Protein AF-0000000072106496 (afdb_homodimer)

Organism: Capsicum annuum (NCBI:txid4072)

Solvent-accessible surface area (backbone atoms only — not comparable to full-atom values): 20754 Å² total; per-residue (Å²): 94,52,26,28,43,34,42,38,30,42,37,35,34,38,63,35,69,78,84,60,94,72,81,83,42,20,32,25,43,37,41,32,46,85,89,46,71,51,68,53,70,60,19,72,79,47,33,44,42,25,61,61,68,42,74,45,80,43,80,42,48,44,65,56,29,58,75,47,74,39,32,44,58,36,38,40,36,34,32,32,62,49,93,89,52,78,61,42,81,63,34,29,39,80,46,64,43,52,67,53,36,36,33,38,36,37,36,25,46,35,38,50,90,80,56,82,61,80,71,92,70,47,21,35,37,34,37,35,39,37,49,52,66,79,44,72,51,77,79,83,72,91,64,86,81,75,83,74,73,80,72,73,78,68,69,74,66,75,62,64,80,62,72,74,74,67,73,72,72,73,74,77,77,75,82,63,74,80,82,119,91,52,25,26,43,33,41,39,31,41,37,34,35,38,63,35,68,78,86,60,94,74,80,84,43,20,32,27,43,38,41,32,45,87,88,45,71,52,68,54,70,59,20,74,79,47,32,43,42,26,61,60,71,41,73,45,79,43,79,43,48,43,68,57,29,59,75,48,75,39,31,44,57,37,39,38,36,35,31,31,64,49,92,89,53,79,60,42,81,64,34,30,39,81,47,64,43,52,66,53,36,36,33,38,36,37,35,25,45,34,39,51,92,82,56,83,59,80,71,92,71,47,22,36,39,33,36,35,38,36,46,52,66,81,43,74,50,78,78,83,79,77,88,86,83,77,80,75,71,79,73,72,78,68,71,73,66,76,64,63,79,62,74,73,73,69,73,71,73,74,75,76,76,74,78,77,78,72,85,121

Structure (mmCIF, N/CA/C/O backbone):
data_AF-0000000072106496-model_v1
#
loop_
_entity.id
_entity.type
_entity.pdbx_description
1 polymer 'C2 domain-containing protein'
#
loop_
_atom_site.group_PDB
_atom_site.id
_atom_site.type_symbol
_atom_site.label_atom_id
_atom_site.label_alt_id
_atom_site.label_comp_id
_atom_site.label_asym_id
_atom_site.label_entity_id
_atom_site.label_seq_id
_atom_site.pdbx_PDB_ins_code
_atom_site.Cartn_x
_atom_site.Cartn_y
_atom_site.Cartn_z
_atom_site.occupancy
_atom_site.B_iso_or_equiv
_atom_site.auth_seq_id
_atom_site.auth_comp_id
_atom_site.auth_asym_id
_atom_site.auth_atom_id
_atom_site.pdbx_PDB_model_num
ATOM 1 N N . MET A 1 1 ? -26.688 2.803 -6.762 1 85.69 1 MET A N 1
ATOM 2 C CA . MET A 1 1 ? -25.281 2.986 -7.094 1 85.69 1 MET A CA 1
ATOM 3 C C . MET A 1 1 ? -24.406 2.078 -6.242 1 85.69 1 MET A C 1
ATOM 5 O O . MET A 1 1 ? -24.703 1.823 -5.074 1 85.69 1 MET A O 1
ATOM 9 N N . GLU A 1 2 ? -23.422 1.426 -6.812 1 93.19 2 GLU A N 1
ATOM 10 C CA . GLU A 1 2 ? -22.516 0.532 -6.102 1 93.19 2 GLU A CA 1
ATOM 11 C C . GLU A 1 2 ? -21.375 1.309 -5.438 1 93.19 2 GLU A C 1
ATOM 13 O O . GLU A 1 2 ? -20.906 2.303 -5.984 1 93.19 2 GLU A O 1
ATOM 18 N N . ALA A 1 3 ? -21.141 0.896 -4.156 1 94.44 3 ALA A N 1
ATOM 19 C CA . ALA A 1 3 ? -20.078 1.577 -3.428 1 94.44 3 ALA A CA 1
ATOM 20 C C . ALA A 1 3 ? -19.312 0.6 -2.547 1 94.44 3 ALA A C 1
ATOM 22 O O . ALA A 1 3 ? -19.672 -0.571 -2.434 1 94.44 3 ALA A O 1
ATOM 23 N N . ARG A 1 4 ? -18.156 1.038 -2.109 1 94.81 4 ARG A N 1
ATOM 24 C CA . ARG A 1 4 ? -17.359 0.306 -1.123 1 94.81 4 ARG A CA 1
ATOM 25 C C . ARG A 1 4 ? -17.016 1.196 0.063 1 94.81 4 ARG A C 1
ATOM 27 O O . ARG A 1 4 ? -16.891 2.414 -0.083 1 94.81 4 ARG A O 1
ATOM 34 N N . CYS A 1 5 ? -16.859 0.57 1.16 1 96.38 5 CYS A N 1
ATOM 35 C CA . CYS A 1 5 ? -16.469 1.299 2.359 1 96.38 5 CYS A CA 1
ATOM 36 C C . CYS A 1 5 ? -14.953 1.214 2.576 1 96.38 5 CYS A C 1
ATOM 38 O O . CYS A 1 5 ? -14.375 0.13 2.51 1 96.38 5 CYS A O 1
ATOM 40 N N . LEU A 1 6 ? -14.398 2.338 2.77 1 97.25 6 LEU A N 1
ATOM 41 C CA . LEU A 1 6 ? -12.977 2.406 3.086 1 97.25 6 LEU A CA 1
ATOM 42 C C . LEU A 1 6 ? -12.758 2.854 4.527 1 97.25 6 LEU A C 1
ATOM 44 O O . LEU A 1 6 ? -13.148 3.963 4.902 1 97.25 6 LEU A O 1
ATOM 48 N N . ASP A 1 7 ? -12.203 1.978 5.336 1 97.88 7 ASP A N 1
ATOM 49 C CA . ASP A 1 7 ? -11.742 2.35 6.672 1 97.88 7 ASP A CA 1
ATOM 50 C C . ASP A 1 7 ? -10.266 2.748 6.648 1 97.88 7 ASP A C 1
ATOM 52 O O . ASP A 1 7 ? -9.398 1.923 6.355 1 97.88 7 ASP A O 1
ATOM 56 N N . PHE A 1 8 ? -10.039 3.955 6.965 1 98.06 8 PHE A N 1
ATOM 57 C CA . PHE A 1 8 ? -8.703 4.52 6.891 1 98.06 8 PHE A CA 1
ATOM 58 C C . PHE A 1 8 ? -8.219 4.949 8.273 1 98.06 8 PHE A C 1
ATOM 60 O O . PHE A 1 8 ? -8.828 5.812 8.906 1 98.06 8 PHE A O 1
ATOM 67 N N . THR A 1 9 ? -7.109 4.367 8.742 1 98.06 9 THR A N 1
ATOM 68 C CA . THR A 1 9 ? -6.602 4.656 10.078 1 98.06 9 THR A CA 1
ATOM 69 C C . THR A 1 9 ? -5.27 5.398 10 1 98.06 9 THR A C 1
ATOM 71 O O . THR A 1 9 ? -4.34 4.949 9.328 1 98.06 9 THR A O 1
ATOM 74 N N . VAL A 1 10 ? -5.227 6.492 10.648 1 98.12 10 VAL A N 1
ATOM 75 C CA . VAL A 1 10 ? -3.982 7.23 10.812 1 98.12 10 VAL A CA 1
ATOM 76 C C . VAL A 1 10 ? -3.424 6.992 12.219 1 98.12 10 VAL A C 1
ATOM 78 O O . VAL A 1 10 ? -4.098 7.27 13.211 1 98.12 10 VAL A O 1
ATOM 81 N N . TYR A 1 11 ? -2.211 6.555 12.242 1 97.5 11 TYR A N 1
ATOM 82 C CA . TYR A 1 11 ? -1.655 6.148 13.523 1 97.5 11 TYR A CA 1
ATOM 83 C C . TYR A 1 11 ? -0.835 7.273 14.148 1 97.5 11 TYR A C 1
ATOM 85 O O . TYR A 1 11 ? -1.165 7.77 15.227 1 97.5 11 TYR A O 1
ATOM 93 N N . SER A 1 12 ? 0.239 7.578 13.477 1 97.62 12 SER A N 1
ATOM 94 C CA . SER A 1 12 ? 1.196 8.516 14.055 1 97.62 12 SER A CA 1
ATOM 95 C C . SER A 1 12 ? 2.145 9.062 12.984 1 97.62 12 SER A C 1
ATOM 97 O O . SER A 1 12 ? 2.193 8.547 11.867 1 97.62 12 SER A O 1
ATOM 99 N N . ALA A 1 13 ? 2.754 10.07 13.352 1 96.81 13 ALA A N 1
ATOM 100 C CA . ALA A 1 13 ? 3.875 10.617 12.594 1 96.81 13 ALA A CA 1
ATOM 101 C C . ALA A 1 13 ? 5.121 10.734 13.461 1 96.81 13 ALA A C 1
ATOM 103 O O . ALA A 1 13 ? 5.031 10.766 14.688 1 96.81 13 ALA A O 1
ATOM 104 N N . SER A 1 14 ? 6.227 10.703 12.789 1 95.62 14 SER A N 1
ATOM 105 C CA . SER A 1 14 ? 7.488 10.766 13.523 1 95.62 14 SER A CA 1
ATOM 106 C C . SER A 1 14 ? 8.461 11.742 12.867 1 95.62 14 SER A C 1
ATOM 108 O O . SER A 1 14 ? 8.539 11.82 11.641 1 95.62 14 SER A O 1
ATOM 110 N N . ASN A 1 15 ? 9.211 12.453 13.75 1 94.5 15 ASN A N 1
ATOM 111 C CA . ASN A 1 15 ? 10.297 13.336 13.336 1 94.5 15 ASN A CA 1
ATOM 112 C C . ASN A 1 15 ? 9.805 14.406 12.367 1 94.5 15 ASN A C 1
ATOM 114 O O . ASN A 1 15 ? 10.43 14.648 11.328 1 94.5 15 ASN A O 1
ATOM 118 N N . LEU A 1 16 ? 8.688 14.945 12.727 1 93.38 16 LEU A N 1
ATOM 119 C CA . LEU A 1 16 ? 8.172 16.031 11.891 1 93.38 16 LEU A CA 1
ATOM 120 C C . LEU A 1 16 ? 9 17.297 12.078 1 93.38 16 LEU A C 1
ATOM 122 O O . LEU A 1 16 ? 9.617 17.484 13.133 1 93.38 16 LEU A O 1
ATOM 126 N N . VAL A 1 17 ? 9.008 18.094 11.078 1 89.19 17 VAL A N 1
ATOM 127 C CA . VAL A 1 17 ? 9.695 19.375 11.172 1 89.19 17 VAL A CA 1
ATOM 128 C C . VAL A 1 17 ? 8.93 20.297 12.125 1 89.19 17 VAL A C 1
ATOM 130 O O . VAL A 1 17 ? 7.695 20.344 12.094 1 89.19 17 VAL A O 1
ATOM 133 N N . ASP A 1 18 ? 9.711 20.891 12.969 1 89.31 18 ASP A N 1
ATOM 134 C CA . ASP A 1 18 ? 9.102 21.875 13.875 1 89.31 18 ASP A CA 1
ATOM 135 C C . ASP A 1 18 ? 8.844 23.188 13.156 1 89.31 18 ASP A C 1
ATOM 137 O O . ASP A 1 18 ? 9.773 23.938 12.852 1 89.31 18 ASP A O 1
ATOM 141 N N . VAL A 1 19 ? 7.613 23.469 12.984 1 85.44 19 VAL A N 1
ATOM 142 C CA . VAL A 1 19 ? 7.262 24.656 12.203 1 85.44 19 VAL A CA 1
ATOM 143 C C . VAL A 1 19 ? 6.941 25.812 13.148 1 85.44 19 VAL A C 1
ATOM 145 O O . VAL A 1 19 ? 6.688 26.938 12.695 1 85.44 19 VAL A O 1
ATOM 148 N N . ARG A 1 20 ? 7.02 25.469 14.422 1 82.06 20 ARG A N 1
ATOM 149 C CA . ARG A 1 20 ? 6.73 26.531 15.383 1 82.06 20 ARG A CA 1
ATOM 150 C C . ARG A 1 20 ? 8.016 27.188 15.875 1 82.06 20 ARG A C 1
ATOM 152 O O . ARG A 1 20 ? 9.023 26.5 16.094 1 82.06 20 ARG A O 1
ATOM 159 N N . LYS A 1 21 ? 8.109 28.453 15.969 1 75.56 21 LYS A N 1
ATOM 160 C CA . LYS A 1 21 ? 9.227 29.188 16.547 1 75.56 21 LYS A CA 1
ATOM 161 C C . LYS A 1 21 ? 9.18 29.141 18.078 1 75.56 21 LYS A C 1
ATOM 163 O O . LYS A 1 21 ? 10.219 29 18.734 1 75.56 21 LYS A O 1
ATOM 168 N N . TYR A 1 22 ? 7.898 29.125 18.625 1 79.81 22 TYR A N 1
ATOM 169 C CA . TYR A 1 22 ? 7.723 29.141 20.078 1 79.81 22 TYR A CA 1
ATOM 170 C C . TYR A 1 22 ? 6.566 28.25 20.484 1 79.81 22 TYR A C 1
ATOM 172 O O . TYR A 1 22 ? 5.543 28.172 19.797 1 79.81 22 TYR A O 1
ATOM 180 N N . GLY A 1 23 ? 6.762 27.453 21.5 1 80.5 23 GLY A N 1
ATOM 181 C CA . GLY A 1 23 ? 5.688 26.656 22.078 1 80.5 23 GLY A CA 1
ATOM 182 C C . GLY A 1 23 ? 5.66 25.234 21.547 1 80.5 23 GLY A C 1
ATOM 183 O O . GLY A 1 23 ? 6.492 24.859 20.719 1 80.5 23 GLY A O 1
ATOM 184 N N . GLU A 1 24 ? 4.617 24.469 22.094 1 86.88 24 GLU A N 1
ATOM 185 C CA . GLU A 1 24 ? 4.473 23.062 21.719 1 86.88 24 GLU A CA 1
ATOM 186 C C . GLU A 1 24 ? 3.666 22.906 20.422 1 86.88 24 GLU A C 1
ATOM 188 O O . GLU A 1 24 ? 2.697 23.641 20.203 1 86.88 24 GLU A O 1
ATOM 193 N N . MET A 1 25 ? 4.105 22.031 19.594 1 90.69 25 MET A N 1
ATOM 194 C CA . MET A 1 25 ? 3.363 21.75 18.375 1 90.69 25 MET A CA 1
ATOM 195 C C . MET A 1 25 ? 2.119 20.922 18.656 1 90.69 25 MET A C 1
ATOM 197 O O . MET A 1 25 ? 2.199 19.891 19.344 1 90.69 25 MET A O 1
ATOM 201 N N . LYS A 1 26 ? 1.01 21.359 18.234 1 93.88 26 LYS A N 1
ATOM 202 C CA . LYS A 1 26 ? -0.246 20.609 18.266 1 93.88 26 LYS A CA 1
ATOM 203 C C . LYS 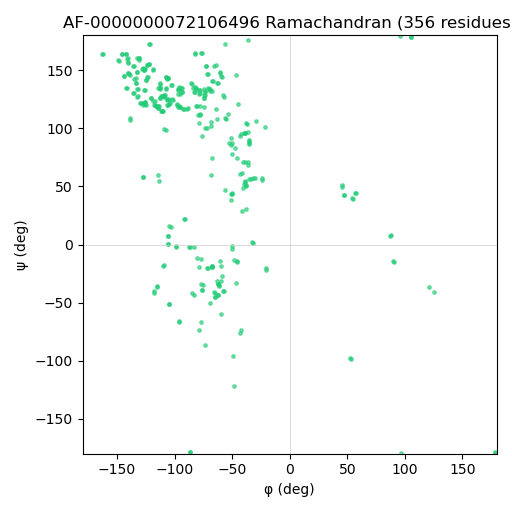A 1 26 ? -0.662 20.188 16.859 1 93.88 26 LYS A C 1
ATOM 205 O O . LYS A 1 26 ? -1.28 20.953 16.125 1 93.88 26 LYS A O 1
ATOM 210 N N . VAL A 1 27 ? -0.359 19 16.625 1 96.31 27 VAL A N 1
ATOM 211 C CA . VAL A 1 27 ? -0.461 18.578 15.234 1 96.31 27 VAL A CA 1
ATOM 212 C C . VAL A 1 27 ? -1.729 17.75 15.039 1 96.31 27 VAL A C 1
ATOM 214 O O . VAL A 1 27 ? -2.057 16.891 15.867 1 96.31 27 VAL A O 1
ATOM 217 N N . TYR A 1 28 ? -2.445 17.984 13.945 1 97.5 28 TYR A N 1
ATOM 218 C CA . TYR A 1 28 ? -3.543 17.125 13.523 1 97.5 28 TYR A CA 1
ATOM 219 C C . TYR A 1 28 ? -3.408 16.766 12.055 1 97.5 28 TYR A C 1
ATOM 221 O O . TYR A 1 28 ? -2.664 17.406 11.312 1 97.5 28 TYR A O 1
ATOM 229 N N . ALA A 1 29 ? -4.086 15.703 11.695 1 97.94 29 ALA A N 1
ATOM 230 C CA . ALA A 1 29 ? -4.051 15.211 10.32 1 97.94 29 ALA A CA 1
ATOM 231 C C . ALA A 1 29 ? -5.41 15.367 9.648 1 97.94 29 ALA A C 1
ATOM 233 O O . ALA A 1 29 ? -6.449 15.086 10.25 1 97.94 29 ALA A O 1
ATOM 234 N N . LYS A 1 30 ? -5.383 15.867 8.461 1 98.19 30 LYS A N 1
ATOM 235 C CA . LYS A 1 30 ? -6.551 15.945 7.598 1 98.19 30 LYS A CA 1
ATOM 236 C C . LYS A 1 30 ? -6.477 14.906 6.477 1 98.19 30 LYS A C 1
ATOM 238 O O . LYS A 1 30 ? -5.551 14.938 5.664 1 98.19 30 LYS A O 1
ATOM 243 N N . VAL A 1 31 ? -7.473 14.023 6.465 1 98.31 31 VAL A N 1
ATOM 244 C CA . VAL A 1 31 ? -7.504 12.969 5.453 1 98.31 31 VAL A CA 1
ATOM 245 C C . VAL A 1 31 ? -8.586 13.273 4.422 1 98.31 31 VAL A C 1
ATOM 247 O O . VAL A 1 31 ? -9.75 13.5 4.777 1 98.31 31 VAL A O 1
ATOM 250 N N . SER A 1 32 ? -8.195 13.328 3.188 1 98.12 32 SER A N 1
ATOM 251 C CA . SER A 1 32 ? -9.125 13.578 2.088 1 98.12 32 SER A CA 1
ATOM 252 C C . SER A 1 32 ? -9.188 12.398 1.13 1 98.12 32 SER A C 1
ATOM 254 O O . SER A 1 32 ? -8.156 11.953 0.617 1 98.12 32 SER A O 1
ATOM 256 N N . VAL A 1 33 ? -10.414 11.859 0.932 1 96.62 33 VAL A N 1
ATOM 257 C CA . VAL A 1 33 ? -10.641 10.758 -0.003 1 96.62 33 VAL A CA 1
ATOM 258 C C . VAL A 1 33 ? -11.734 11.148 -0.995 1 96.62 33 VAL A C 1
ATOM 260 O O . VAL A 1 33 ? -12.867 11.445 -0.598 1 96.62 33 VAL A O 1
ATOM 263 N N . GLU A 1 34 ? -11.438 11.109 -2.186 1 91.44 34 GLU A N 1
ATOM 264 C CA . GLU A 1 34 ? -12.406 11.406 -3.242 1 91.44 34 GLU A CA 1
ATOM 265 C C . GLU A 1 34 ? -13.18 12.688 -2.938 1 91.44 34 GLU A C 1
ATOM 267 O O . GLU A 1 34 ? -14.414 12.703 -3.016 1 91.44 34 GLU A O 1
ATOM 272 N N . GLY A 1 35 ? -12.484 13.711 -2.461 1 90.19 35 GLY A N 1
ATOM 273 C CA . GLY A 1 35 ? -13.078 15.023 -2.258 1 90.19 35 GLY A CA 1
ATOM 274 C C . GLY A 1 35 ? -13.688 15.195 -0.879 1 90.19 35 GLY A C 1
ATOM 275 O O . GLY A 1 35 ? -14.117 16.297 -0.52 1 90.19 35 GLY A O 1
ATOM 276 N N . LYS A 1 36 ? -13.875 14.141 -0.157 1 94.88 36 LYS A N 1
ATOM 277 C CA . LYS A 1 36 ? -14.367 14.219 1.214 1 94.88 36 LYS A CA 1
ATOM 278 C C . LYS A 1 36 ? -13.219 14.234 2.215 1 94.88 36 LYS A C 1
ATOM 280 O O . LYS A 1 36 ? -12.273 13.453 2.096 1 94.88 36 LYS A O 1
ATOM 285 N N . SER A 1 37 ? -13.32 15.125 3.158 1 97.56 37 SER A N 1
ATOM 286 C CA . SER A 1 37 ? -12.219 15.25 4.105 1 97.56 37 SER A CA 1
ATOM 287 C C . SER A 1 37 ? -12.695 15.055 5.539 1 97.56 37 SER A C 1
ATOM 289 O O . SER A 1 37 ? -13.828 15.406 5.875 1 97.56 37 SER A O 1
ATOM 291 N N . GLN A 1 38 ? -11.891 14.445 6.371 1 97.94 38 GLN A N 1
ATOM 292 C CA . GLN A 1 38 ? -12.062 14.289 7.812 1 97.94 38 GLN A CA 1
ATOM 293 C C . GLN A 1 38 ? -10.758 14.562 8.555 1 97.94 38 GLN A C 1
ATOM 295 O O . GLN A 1 38 ? -9.672 14.344 8.016 1 97.94 38 GLN A O 1
ATOM 300 N N . CYS A 1 39 ? -10.859 14.977 9.805 1 97.62 39 CYS A N 1
ATOM 301 C CA . CYS A 1 39 ? -9.672 15.383 10.539 1 97.62 39 CYS A CA 1
ATOM 302 C C . CYS A 1 39 ? -9.57 14.633 11.867 1 97.62 39 CYS A C 1
ATOM 304 O O . CYS A 1 39 ? -10.594 14.289 12.461 1 97.62 39 CYS A O 1
ATOM 306 N N . THR A 1 40 ? -8.328 14.453 12.273 1 96.44 40 THR A N 1
ATOM 307 C CA . THR A 1 40 ? -8.086 13.961 13.625 1 96.44 40 THR A CA 1
ATOM 308 C C . THR A 1 40 ? -8.156 15.102 14.641 1 96.44 40 THR A C 1
ATOM 310 O O . THR A 1 40 ? -8.109 16.266 14.266 1 96.44 40 THR A O 1
ATOM 313 N N . GLU A 1 41 ? -8.273 14.625 15.906 1 94.25 41 GLU A N 1
ATOM 314 C CA . GLU A 1 41 ? -8 15.609 16.953 1 94.25 41 GLU A CA 1
ATOM 315 C C . GLU A 1 41 ? -6.516 15.945 17.016 1 94.25 41 GLU A C 1
ATOM 317 O O . GLU A 1 41 ? -5.668 15.109 16.703 1 94.25 41 GLU A O 1
ATOM 322 N N . ALA A 1 42 ? -6.27 17.125 17.344 1 92.5 42 ALA A N 1
ATOM 323 C CA . ALA A 1 42 ? -4.871 17.531 17.438 1 92.5 42 ALA A CA 1
ATOM 324 C C . ALA A 1 42 ? -4.176 16.859 18.609 1 92.5 42 ALA A C 1
ATOM 326 O O . ALA A 1 42 ? -4.754 16.719 19.703 1 92.5 42 ALA A O 1
ATOM 327 N N . ASP A 1 43 ? -2.971 16.312 18.297 1 85.38 43 ASP A N 1
ATOM 328 C CA . ASP A 1 43 ? -2.137 15.805 19.391 1 85.38 43 ASP A CA 1
ATOM 329 C C . ASP A 1 43 ? -1.376 16.938 20.078 1 85.38 43 ASP A C 1
ATOM 331 O O . ASP A 1 43 ? -0.492 17.547 19.469 1 85.38 43 ASP A O 1
ATOM 335 N N . VAL A 1 44 ? -1.627 17.109 21.328 1 81.75 44 VAL A N 1
ATOM 336 C CA . VAL A 1 44 ? -1.089 18.281 22.031 1 81.75 44 VAL A CA 1
ATOM 337 C C . VAL A 1 44 ? 0.06 17.844 22.938 1 81.75 44 VAL A C 1
ATOM 339 O O . VAL A 1 44 ? 0.608 18.656 23.688 1 81.75 44 VAL A O 1
ATOM 342 N N . LYS A 1 45 ? 0.469 16.625 22.859 1 83.38 45 LYS A N 1
ATOM 343 C CA . LYS A 1 45 ? 1.431 16.125 23.844 1 83.38 45 LYS A CA 1
ATOM 344 C C . LYS A 1 45 ? 2.76 15.773 23.172 1 83.38 45 LYS A C 1
ATOM 346 O O . LYS A 1 45 ? 3.824 15.977 23.766 1 83.38 45 LYS A O 1
ATOM 351 N N . LYS A 1 46 ? 2.758 15.266 21.969 1 84.06 46 LYS A N 1
ATOM 352 C CA . LYS A 1 46 ? 3.947 14.602 21.438 1 84.06 46 LYS A CA 1
ATOM 353 C C . LYS A 1 46 ? 4.66 15.469 20.406 1 84.06 46 LYS A C 1
ATOM 355 O O . LYS A 1 46 ? 5.648 15.047 19.812 1 84.06 46 LYS A O 1
ATOM 360 N N . GLU A 1 47 ? 4.152 16.703 20.109 1 89.19 47 GLU A N 1
ATOM 361 C CA . GLU A 1 47 ? 4.777 17.734 19.281 1 89.19 47 GLU A CA 1
ATOM 362 C C . GLU A 1 47 ? 5.191 17.188 17.922 1 89.19 47 GLU A C 1
ATOM 364 O O . GLU A 1 47 ? 4.34 16.891 17.078 1 89.19 47 GLU A O 1
ATOM 369 N N . THR A 1 48 ? 6.52 16.812 17.781 1 90.94 48 THR A N 1
ATOM 370 C CA . THR A 1 48 ? 7.027 16.406 16.484 1 90.94 48 THR A CA 1
ATOM 371 C C . THR A 1 48 ? 6.805 14.906 16.266 1 90.94 48 THR A C 1
ATOM 373 O O . THR A 1 48 ? 7.125 14.375 15.195 1 90.94 48 THR A O 1
ATOM 376 N N . ASN A 1 49 ? 6.297 14.203 17.156 1 95.62 49 ASN A N 1
ATOM 377 C CA . ASN A 1 49 ? 5.961 12.789 17.047 1 95.62 49 ASN A CA 1
ATOM 378 C C . ASN A 1 49 ? 4.516 12.523 17.453 1 95.62 49 ASN A C 1
ATOM 380 O O . ASN A 1 49 ? 4.25 11.68 18.312 1 95.62 49 ASN A O 1
ATOM 384 N N . PRO A 1 50 ? 3.617 13.125 16.828 1 96.38 50 PRO A N 1
ATOM 385 C CA . PRO A 1 50 ? 2.209 12.984 17.203 1 96.38 50 PRO A CA 1
ATOM 386 C C . PRO A 1 50 ? 1.685 11.562 17.016 1 96.38 50 PRO A C 1
ATOM 388 O O . PRO A 1 50 ? 2.201 10.82 16.172 1 96.38 50 PRO A O 1
ATOM 391 N N . GLU A 1 51 ? 0.662 11.219 17.781 1 96.81 51 GLU A N 1
ATOM 392 C CA . GLU A 1 51 ? -0.08 9.961 17.688 1 96.81 51 GLU A CA 1
ATOM 393 C C . GLU A 1 51 ? -1.586 10.211 17.703 1 96.81 51 GLU A C 1
ATOM 395 O O . GLU A 1 51 ? -2.102 10.883 18.609 1 96.81 51 GLU A O 1
ATOM 400 N N . TRP A 1 52 ? -2.314 9.734 16.797 1 97.31 52 TRP A N 1
ATOM 401 C CA . TRP A 1 52 ? -3.75 9.984 16.703 1 97.31 52 TRP A CA 1
ATOM 402 C C . TRP A 1 52 ? -4.539 8.68 16.828 1 97.31 52 TRP A C 1
ATOM 404 O O . TRP A 1 52 ? -5.605 8.656 17.453 1 97.31 52 TRP A O 1
ATOM 414 N N . ASN A 1 53 ? -4.074 7.594 16.219 1 96.62 53 ASN A N 1
ATOM 415 C CA . ASN A 1 53 ? -4.77 6.312 16.219 1 96.62 53 ASN A CA 1
ATOM 416 C C . ASN A 1 53 ? -6.254 6.477 15.922 1 96.62 53 ASN A C 1
ATOM 418 O O . ASN A 1 53 ? -7.102 5.961 16.656 1 96.62 53 ASN A O 1
ATOM 422 N N . THR A 1 54 ? -6.551 7.16 14.938 1 97.38 54 THR A N 1
ATOM 423 C CA . THR A 1 54 ? -7.922 7.48 14.555 1 97.38 54 THR A CA 1
ATOM 424 C C . THR A 1 54 ? -8.289 6.805 13.234 1 97.38 54 THR A C 1
ATOM 426 O O . THR A 1 54 ? -7.492 6.793 12.297 1 97.38 54 THR A O 1
ATOM 429 N N . THR A 1 55 ? -9.469 6.227 13.195 1 97.81 55 THR A N 1
ATOM 430 C CA . THR A 1 55 ? -9.977 5.574 11.992 1 97.81 55 THR A CA 1
ATOM 431 C C . THR A 1 55 ? -11.117 6.379 11.383 1 97.81 55 THR A C 1
ATOM 433 O O . THR A 1 55 ? -12.039 6.797 12.086 1 97.81 55 THR A O 1
ATOM 436 N N . PHE A 1 56 ? -11 6.68 10.117 1 98.19 56 PHE A N 1
ATOM 437 C CA . PHE A 1 56 ? -12.047 7.355 9.359 1 98.19 56 PHE A CA 1
ATOM 438 C C . PHE A 1 56 ? -12.719 6.387 8.391 1 98.19 56 PHE A C 1
ATOM 440 O O . PHE A 1 56 ? -12.062 5.523 7.805 1 98.19 56 PHE A O 1
ATOM 447 N N . ARG A 1 57 ? -13.984 6.578 8.227 1 97.12 57 ARG A N 1
ATOM 448 C CA . ARG A 1 57 ? -14.742 5.773 7.273 1 97.12 57 ARG A CA 1
ATOM 449 C C . ARG A 1 57 ? -15.188 6.609 6.082 1 97.12 57 ARG A C 1
ATOM 451 O O . ARG A 1 57 ? -15.781 7.68 6.25 1 97.12 57 ARG A O 1
ATOM 458 N N . PHE A 1 58 ? -14.898 6.141 4.945 1 97.44 58 PHE A N 1
ATOM 459 C CA . PHE A 1 58 ? -15.305 6.801 3.709 1 97.44 58 PHE A CA 1
ATOM 460 C C . PHE A 1 58 ? -16.094 5.844 2.816 1 97.44 58 PHE A C 1
ATOM 462 O O . PHE A 1 58 ? -15.758 4.66 2.729 1 97.44 58 PHE A O 1
ATOM 469 N N . ILE A 1 59 ? -17.094 6.352 2.184 1 95.69 59 ILE A N 1
ATOM 470 C CA . ILE A 1 59 ? -17.812 5.602 1.164 1 95.69 59 ILE A CA 1
ATOM 471 C C . ILE A 1 59 ? -17.297 5.988 -0.222 1 95.69 59 ILE A C 1
ATOM 473 O O . ILE A 1 59 ? -17.375 7.152 -0.615 1 95.69 59 ILE A O 1
ATOM 477 N N . VAL A 1 60 ? -16.828 5 -0.866 1 96 60 VAL A N 1
ATOM 478 C CA . VAL A 1 60 ? -16.234 5.258 -2.176 1 96 60 VAL A CA 1
ATOM 479 C C . VAL A 1 60 ? -17.109 4.645 -3.266 1 96 60 VAL A C 1
ATOM 481 O O . VAL A 1 60 ? -17.234 3.418 -3.354 1 96 60 VAL A O 1
ATOM 484 N N . PRO A 1 61 ? -17.688 5.457 -4.094 1 94.81 61 PRO A N 1
ATOM 485 C CA . PRO A 1 61 ? -18.469 4.914 -5.203 1 94.81 61 PRO A CA 1
ATOM 486 C C . PRO A 1 61 ? -17.641 4.086 -6.176 1 94.81 61 PRO A C 1
ATOM 488 O O . PRO A 1 61 ? -16.531 4.484 -6.527 1 94.81 61 PRO A O 1
ATOM 491 N N . GLU A 1 62 ? -18.203 2.979 -6.621 1 93.38 62 GLU A N 1
ATOM 492 C CA . GLU A 1 62 ? -17.484 2.082 -7.527 1 93.38 62 GLU A CA 1
ATOM 493 C C . GLU A 1 62 ? -17.156 2.779 -8.844 1 93.38 62 GLU A C 1
ATOM 495 O O . GLU A 1 62 ? -16.109 2.514 -9.438 1 93.38 62 GLU A O 1
ATOM 500 N N . GLU A 1 63 ? -18.031 3.633 -9.234 1 93.88 63 GLU A N 1
ATOM 501 C CA . GLU A 1 63 ? -17.812 4.375 -10.477 1 93.88 63 GLU A CA 1
ATOM 502 C C . GLU A 1 63 ? -16.5 5.156 -10.422 1 93.88 63 GLU A C 1
ATOM 504 O O . GLU A 1 63 ? -15.797 5.262 -11.43 1 93.88 63 GLU A O 1
ATOM 509 N N . ASN A 1 64 ? -16.203 5.742 -9.289 1 94 64 ASN A N 1
ATOM 510 C CA . ASN A 1 64 ? -14.953 6.484 -9.125 1 94 64 ASN A CA 1
ATOM 511 C C . ASN A 1 64 ? -13.742 5.566 -9.211 1 94 64 ASN A C 1
ATOM 513 O O . ASN A 1 64 ? -12.719 5.938 -9.797 1 94 64 ASN A O 1
ATOM 517 N N . ILE A 1 65 ? -13.82 4.402 -8.617 1 92.69 65 ILE A N 1
ATOM 518 C CA . ILE A 1 65 ? -12.734 3.428 -8.641 1 92.69 65 ILE A CA 1
ATOM 519 C C . ILE A 1 65 ? -12.453 2.994 -10.078 1 92.69 65 ILE A C 1
ATOM 521 O O . ILE A 1 65 ? -11.297 2.918 -10.5 1 92.69 65 ILE A O 1
ATOM 525 N N . ILE A 1 66 ? -13.539 2.752 -10.797 1 91.62 66 ILE A N 1
ATOM 526 C CA . ILE A 1 66 ? -13.406 2.311 -12.188 1 91.62 66 ILE A CA 1
ATOM 527 C C . ILE A 1 66 ? -12.766 3.418 -13.023 1 91.62 66 ILE A C 1
ATOM 529 O O . ILE A 1 66 ? -11.852 3.16 -13.805 1 91.62 66 ILE A O 1
ATOM 533 N N . ARG A 1 67 ? -13.211 4.617 -12.852 1 93.44 67 ARG A N 1
ATOM 534 C CA . ARG A 1 67 ? -12.688 5.758 -13.594 1 93.44 67 ARG A CA 1
ATOM 535 C C . ARG A 1 67 ? -11.203 5.961 -13.297 1 93.44 67 ARG A C 1
ATOM 537 O O . ARG A 1 67 ? -10.445 6.355 -14.188 1 93.44 67 ARG A O 1
ATOM 544 N N . ALA A 1 68 ? -10.844 5.691 -12.094 1 92.12 68 ALA A N 1
ATOM 545 C CA . ALA A 1 68 ? -9.461 5.898 -11.68 1 92.12 68 ALA A CA 1
ATOM 546 C C . ALA A 1 68 ? -8.633 4.629 -11.875 1 92.12 68 ALA A C 1
ATOM 548 O O . ALA A 1 68 ? -7.613 4.438 -11.203 1 92.12 68 ALA A O 1
ATOM 549 N N . GLU A 1 69 ? -9.062 3.73 -12.727 1 90.19 69 GLU A N 1
ATOM 550 C CA . GLU A 1 69 ? -8.352 2.51 -13.086 1 90.19 69 GLU A CA 1
ATOM 551 C C . GLU A 1 69 ? -7.996 1.692 -11.852 1 90.19 69 GLU A C 1
ATOM 553 O O . GLU A 1 69 ? -6.867 1.207 -11.727 1 90.19 69 GLU A O 1
ATOM 558 N N . GLY A 1 70 ? -8.914 1.635 -10.898 1 91.19 70 GLY A N 1
ATOM 559 C CA . GLY A 1 70 ? -8.766 0.778 -9.727 1 91.19 70 GLY A CA 1
ATOM 560 C C . GLY A 1 70 ? -8.008 1.439 -8.594 1 91.19 70 GLY A C 1
ATOM 561 O O . GLY A 1 70 ? -7.633 0.779 -7.621 1 91.19 70 GLY A O 1
ATOM 562 N N . LYS A 1 71 ? -7.75 2.711 -8.781 1 92.62 71 LYS A N 1
ATOM 563 C CA . LYS A 1 71 ? -6.984 3.42 -7.762 1 92.62 71 LYS A CA 1
ATOM 564 C C . LYS A 1 71 ? -7.887 4.344 -6.945 1 92.62 71 LYS A C 1
ATOM 566 O O . LYS A 1 71 ? -8.891 4.844 -7.449 1 92.62 71 LYS A O 1
ATOM 571 N N . ILE A 1 72 ? -7.602 4.43 -5.711 1 94.94 72 ILE A N 1
ATOM 572 C CA . ILE A 1 72 ? -8.273 5.375 -4.828 1 94.94 72 ILE A CA 1
ATOM 573 C C . ILE A 1 72 ? -7.273 6.418 -4.328 1 94.94 72 ILE A C 1
ATOM 575 O O . ILE A 1 72 ? -6.305 6.078 -3.643 1 94.94 72 ILE A O 1
ATOM 579 N N . SER A 1 73 ? -7.539 7.629 -4.688 1 94.69 73 SER A N 1
ATOM 580 C CA . SER A 1 73 ? -6.633 8.703 -4.305 1 94.69 73 SER A CA 1
ATOM 581 C C . SER A 1 73 ? -6.914 9.188 -2.885 1 94.69 73 SER A C 1
ATOM 583 O O . SER A 1 73 ? -8.062 9.477 -2.537 1 94.69 73 SER A O 1
ATOM 585 N N . ILE A 1 74 ? -5.859 9.281 -2.133 1 96.31 74 ILE A N 1
ATOM 586 C CA . ILE A 1 74 ? -5.953 9.734 -0.75 1 96.31 74 ILE A CA 1
ATOM 587 C C . ILE A 1 74 ? -4.895 10.797 -0.481 1 96.31 74 ILE A C 1
ATOM 589 O O . ILE A 1 74 ? -3.74 10.648 -0.882 1 96.31 74 ILE A O 1
ATOM 593 N N . LYS A 1 75 ? -5.316 11.805 0.123 1 96.69 75 LYS A N 1
ATOM 594 C CA . LYS A 1 75 ? -4.395 12.859 0.545 1 96.69 75 LYS A CA 1
ATOM 595 C C . LYS A 1 75 ? -4.438 13.055 2.059 1 96.69 75 LYS A C 1
ATOM 597 O O . LYS A 1 75 ? -5.516 13.195 2.643 1 96.69 75 LYS A O 1
ATOM 602 N N . ILE A 1 76 ? -3.293 12.992 2.684 1 97.5 76 ILE A N 1
ATOM 603 C CA . ILE A 1 76 ? -3.168 13.258 4.113 1 97.5 76 ILE A CA 1
ATOM 604 C C . ILE A 1 76 ? -2.338 14.523 4.328 1 97.5 76 ILE A C 1
ATOM 606 O O . ILE A 1 76 ? -1.187 14.602 3.893 1 97.5 76 ILE A O 1
ATOM 610 N N . GLU A 1 77 ? -2.918 15.477 4.922 1 97 77 GLU A N 1
ATOM 611 C CA . GLU A 1 77 ? -2.23 16.734 5.223 1 97 77 GLU A CA 1
ATOM 612 C C . GLU A 1 77 ? -2.043 16.906 6.723 1 97 77 GLU A C 1
ATOM 614 O O . GLU A 1 77 ? -2.943 16.609 7.508 1 97 77 GLU A O 1
ATOM 619 N N . LEU A 1 78 ? -0.914 17.359 7.086 1 96.75 78 LEU A N 1
ATOM 620 C CA . LEU A 1 78 ? -0.599 17.641 8.484 1 96.75 78 LEU A CA 1
ATOM 621 C C . LEU A 1 78 ? -0.554 19.141 8.758 1 96.75 78 LEU A C 1
ATOM 623 O O . LEU A 1 78 ? 0.053 19.891 7.992 1 96.75 78 LEU A O 1
ATOM 627 N N . PHE A 1 79 ? -1.222 19.469 9.883 1 95.56 79 PHE A N 1
ATOM 628 C CA . PHE A 1 79 ? -1.278 20.875 10.281 1 95.56 79 PHE A CA 1
ATOM 629 C C . PHE A 1 79 ? -0.952 21.031 11.758 1 95.56 79 PHE A C 1
ATOM 631 O O . PHE A 1 79 ? -1.242 20.141 12.562 1 95.56 79 PHE A O 1
ATOM 638 N N . CYS A 1 80 ? -0.365 22.141 12.031 1 94.81 80 CYS A N 1
ATOM 639 C CA . CYS A 1 80 ? -0.216 22.562 13.422 1 94.81 80 CYS A CA 1
ATOM 640 C C . CYS A 1 80 ? -1.326 23.516 13.82 1 94.81 80 CYS A C 1
ATOM 642 O O . CYS A 1 80 ? -1.445 24.609 13.25 1 94.81 80 CYS A O 1
ATOM 644 N N . LYS A 1 81 ? -2.045 23.078 14.773 1 93.19 81 LYS A N 1
ATOM 645 C CA . LYS A 1 81 ? -3.156 23.906 15.242 1 93.19 81 LYS A CA 1
ATOM 646 C C . LYS A 1 81 ? -2.654 25.094 16.062 1 93.19 81 LYS A C 1
ATOM 648 O O . LYS A 1 81 ? -1.845 24.922 16.969 1 93.19 81 LYS A O 1
ATOM 653 N N . ARG A 1 82 ? -3.164 26.219 15.633 1 88.31 82 ARG A N 1
ATOM 654 C CA . ARG A 1 82 ? -2.818 27.438 16.359 1 88.31 82 ARG A CA 1
ATOM 655 C C . ARG A 1 82 ? -4.062 28.094 16.953 1 88.31 82 ARG A C 1
ATOM 657 O O . ARG A 1 82 ? -5.168 27.938 16.438 1 88.31 82 ARG A O 1
ATOM 664 N N . SER A 1 83 ? -3.893 28.75 18 1 83.69 83 SER A N 1
ATOM 665 C CA . SER A 1 83 ? -5.016 29.344 18.719 1 83.69 83 SER A CA 1
ATOM 666 C C . SER A 1 83 ? -5.395 30.703 18.141 1 83.69 83 SER A C 1
ATOM 668 O O . SER A 1 83 ? -6.578 31.016 17.984 1 83.69 83 SER A O 1
ATOM 670 N N . LEU A 1 84 ? -4.508 31.594 17.766 1 85.31 84 LEU A N 1
ATOM 671 C CA . LEU A 1 84 ? -4.809 32.969 17.406 1 85.31 84 LEU A CA 1
ATOM 672 C C . LEU A 1 84 ? -4.605 33.188 15.914 1 85.31 84 LEU A C 1
ATOM 674 O O . LEU A 1 84 ? -5.047 34.219 15.375 1 85.31 84 LEU A O 1
ATOM 678 N N . SER A 1 85 ? -3.902 32.344 15.289 1 84.19 85 SER A N 1
ATOM 679 C CA . SER A 1 85 ? -3.629 32.469 13.867 1 84.19 85 SER A CA 1
ATOM 680 C C . SER A 1 85 ? -4.121 31.266 13.086 1 84.19 85 SER A C 1
ATOM 682 O O . SER A 1 85 ? -4.672 30.328 13.664 1 84.19 85 SER A O 1
ATOM 684 N N . ASN A 1 86 ? -4.035 31.406 11.773 1 90.69 86 ASN A N 1
ATOM 685 C CA . ASN A 1 86 ? -4.359 30.25 10.93 1 90.69 86 ASN A CA 1
ATOM 686 C C . ASN A 1 86 ? -3.434 29.078 11.211 1 90.69 86 ASN A C 1
ATOM 688 O O . ASN A 1 86 ? -2.256 29.266 11.523 1 90.69 86 ASN A O 1
ATOM 692 N N . ASP A 1 87 ? -3.898 27.859 11.078 1 92.69 87 ASP A N 1
ATOM 693 C CA . ASP A 1 87 ? -3.092 26.656 11.258 1 92.69 87 ASP A CA 1
ATOM 694 C C . ASP A 1 87 ? -1.916 26.641 10.281 1 92.69 87 ASP A C 1
ATOM 696 O O . ASP A 1 87 ? -2.014 27.156 9.172 1 92.69 87 ASP A O 1
ATOM 700 N N . LYS A 1 88 ? -0.847 26.125 10.742 1 91.88 88 LYS A N 1
ATOM 701 C CA . LYS A 1 88 ? 0.349 26.078 9.906 1 91.88 88 LYS A CA 1
ATOM 702 C C . LYS A 1 88 ? 0.492 24.719 9.227 1 91.88 88 LYS A C 1
ATOM 704 O O . LYS A 1 88 ? 0.391 23.672 9.867 1 91.88 88 LYS A O 1
ATOM 709 N N . TYR A 1 89 ? 0.764 24.844 7.977 1 93.56 89 TYR A N 1
ATOM 710 C CA . 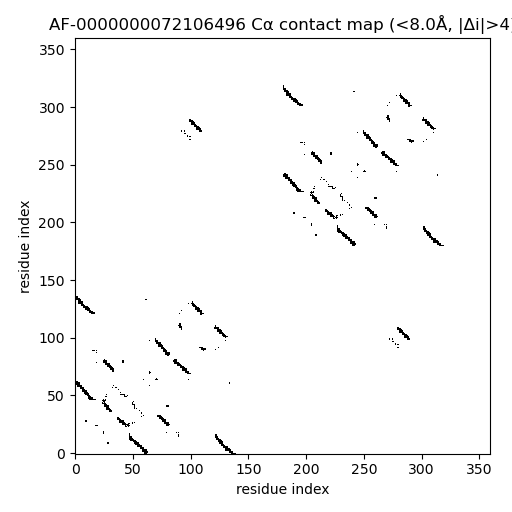TYR A 1 89 ? 0.992 23.656 7.176 1 93.56 89 TYR A CA 1
ATOM 711 C C . TYR A 1 89 ? 2.346 23.031 7.496 1 93.56 89 TYR A C 1
ATOM 713 O O . TYR A 1 89 ? 3.357 23.734 7.562 1 93.56 89 TYR A O 1
ATOM 721 N N . ILE A 1 90 ? 2.348 21.703 7.73 1 92.62 90 ILE A N 1
ATOM 722 C CA . ILE A 1 90 ? 3.588 21.016 8.047 1 92.62 90 ILE A CA 1
ATOM 723 C C . ILE A 1 90 ? 4.059 20.219 6.832 1 92.62 90 ILE A C 1
ATOM 725 O O . ILE A 1 90 ? 5.215 20.312 6.422 1 92.62 90 ILE A O 1
ATOM 729 N N . GLY A 1 91 ? 3.154 19.438 6.32 1 94.31 91 GLY A N 1
ATOM 730 C CA . GLY A 1 91 ? 3.461 18.562 5.199 1 94.31 91 GLY A CA 1
ATOM 731 C C . GLY A 1 91 ? 2.285 17.703 4.777 1 94.31 91 GLY A C 1
ATOM 732 O O . GLY A 1 91 ? 1.172 17.875 5.273 1 94.31 91 GLY A O 1
ATOM 733 N N . GLU A 1 92 ? 2.643 16.891 3.721 1 94.94 92 GLU A N 1
ATOM 734 C CA . GLU A 1 92 ? 1.562 16.062 3.209 1 94.94 92 GLU A CA 1
ATOM 735 C C . GLU A 1 92 ? 2.096 14.727 2.672 1 94.94 92 GLU A C 1
ATOM 737 O O . GLU A 1 92 ? 3.299 14.586 2.449 1 94.94 92 GLU A O 1
ATOM 742 N N . VAL A 1 93 ? 1.224 13.797 2.625 1 94.69 93 VAL A N 1
ATOM 743 C CA . VAL A 1 93 ? 1.443 12.523 1.955 1 94.69 93 VAL A CA 1
ATOM 744 C C . VAL A 1 93 ? 0.333 12.273 0.936 1 94.69 93 VAL A C 1
ATOM 746 O O . VAL A 1 93 ? -0.852 12.312 1.277 1 94.69 93 VAL A O 1
ATOM 749 N N . ASN A 1 94 ? 0.71 12.133 -0.303 1 92.38 94 ASN A N 1
ATOM 750 C CA . ASN A 1 94 ? -0.21 11.781 -1.379 1 92.38 94 ASN A CA 1
ATOM 751 C C . ASN A 1 94 ? -0.058 10.32 -1.79 1 92.38 94 ASN A C 1
ATOM 753 O O . ASN A 1 94 ? 1.026 9.898 -2.191 1 92.38 94 ASN A O 1
ATOM 757 N N . LEU A 1 95 ? -1.156 9.648 -1.665 1 90.19 95 LEU A N 1
ATOM 758 C CA . LEU A 1 95 ? -1.084 8.211 -1.889 1 90.19 95 LEU A CA 1
ATOM 759 C C . LEU A 1 95 ? -2.178 7.75 -2.846 1 90.19 95 LEU A C 1
ATOM 761 O O . LEU A 1 95 ? -3.203 8.422 -2.99 1 90.19 95 LEU A O 1
ATOM 765 N N . SER A 1 96 ? -1.921 6.645 -3.406 1 91.69 96 SER A N 1
ATOM 766 C CA . SER A 1 96 ? -2.916 5.953 -4.219 1 91.69 96 SER A CA 1
ATOM 767 C C . SER A 1 96 ? -3.1 4.512 -3.762 1 91.69 96 SER A C 1
ATOM 769 O O . SER A 1 96 ? -2.143 3.734 -3.738 1 91.69 96 SER A O 1
ATOM 771 N N . LEU A 1 97 ? -4.258 4.203 -3.381 1 93.19 97 LEU A N 1
ATOM 772 C CA . LEU A 1 97 ? -4.562 2.85 -2.938 1 93.19 97 LEU A CA 1
ATOM 773 C C . LEU A 1 97 ? -5.102 2.006 -4.09 1 93.19 97 LEU A C 1
ATOM 775 O O . LEU A 1 97 ? -5.941 2.471 -4.863 1 93.19 97 LEU A O 1
ATOM 779 N N . ASP A 1 98 ? -4.547 0.819 -4.25 1 92.75 98 ASP A N 1
ATOM 780 C CA . ASP A 1 98 ? -5.082 -0.128 -5.223 1 92.75 98 ASP A CA 1
ATOM 781 C C . ASP A 1 98 ? -6.332 -0.82 -4.68 1 92.75 98 ASP A C 1
ATOM 783 O O . ASP A 1 98 ? -6.312 -1.373 -3.58 1 92.75 98 ASP A O 1
ATOM 787 N N . SER A 1 99 ? -7.34 -0.827 -5.438 1 92.38 99 SER A N 1
ATOM 788 C CA . SER A 1 99 ? -8.609 -1.402 -5 1 92.38 99 SER A CA 1
ATOM 789 C C . SER A 1 99 ? -8.5 -2.914 -4.832 1 92.38 99 SER A C 1
ATOM 791 O O . SER A 1 99 ? -9.359 -3.537 -4.199 1 92.38 99 SER A O 1
ATOM 793 N N . GLN A 1 100 ? -7.488 -3.502 -5.438 1 90.81 100 GLN A N 1
ATOM 794 C CA . GLN A 1 100 ? -7.285 -4.938 -5.289 1 90.81 100 GLN A CA 1
ATOM 795 C C . GLN A 1 100 ? -6.797 -5.281 -3.883 1 90.81 100 GLN A C 1
ATOM 797 O O . GLN A 1 100 ? -6.863 -6.438 -3.461 1 90.81 100 GLN A O 1
ATOM 802 N N . CYS A 1 101 ? -6.254 -4.301 -3.213 1 93.69 101 CYS A N 1
ATOM 803 C CA . CYS A 1 101 ? -5.727 -4.551 -1.876 1 93.69 101 CYS A CA 1
ATOM 804 C C . CYS A 1 101 ? -6.809 -4.371 -0.819 1 93.69 101 CYS A C 1
ATOM 806 O O . CYS A 1 101 ? -7.289 -3.256 -0.601 1 93.69 101 CYS A O 1
ATOM 808 N N . ALA A 1 102 ? -7.074 -5.418 -0.174 1 93.62 102 ALA A N 1
ATOM 809 C CA . ALA A 1 102 ? -8.102 -5.387 0.866 1 93.62 102 ALA A CA 1
ATOM 810 C C . ALA A 1 102 ? -7.574 -4.719 2.133 1 93.62 102 ALA A C 1
ATOM 812 O O . ALA A 1 102 ? 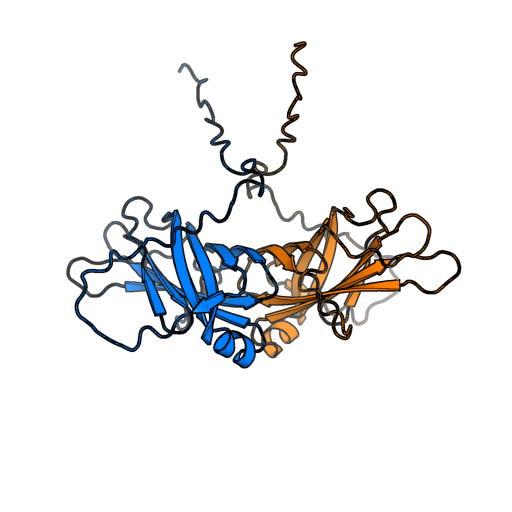-8.312 -3.998 2.814 1 93.62 102 ALA A O 1
ATOM 813 N N . LYS A 1 103 ? -6.379 -4.98 2.461 1 95.88 103 LYS A N 1
ATOM 814 C CA . LYS A 1 103 ? -5.734 -4.414 3.643 1 95.88 103 LYS A CA 1
ATOM 815 C C . LYS A 1 103 ? -4.34 -3.889 3.309 1 95.88 103 LYS A C 1
ATOM 817 O O . LYS A 1 103 ? -3.586 -4.531 2.576 1 95.88 103 LYS A O 1
ATOM 822 N N . SER A 1 104 ? -4.059 -2.768 3.867 1 96.25 104 SER A N 1
ATOM 823 C CA . SER A 1 104 ? -2.74 -2.176 3.666 1 96.25 104 SER A CA 1
ATOM 824 C C . SER A 1 104 ? -2.254 -1.469 4.93 1 96.25 104 SER A C 1
ATOM 826 O O . SER A 1 104 ? -3.055 -0.911 5.68 1 96.25 104 SER A O 1
ATOM 828 N N . CYS A 1 105 ? -1.032 -1.499 5.184 1 96.5 105 CYS A N 1
ATOM 829 C CA . CYS A 1 105 ? -0.326 -0.763 6.227 1 96.5 105 CYS A CA 1
ATOM 830 C C . CYS A 1 105 ? 0.967 -0.161 5.688 1 96.5 105 CYS A C 1
ATOM 832 O O . CYS A 1 105 ? 1.773 -0.86 5.07 1 96.5 105 CYS A O 1
ATOM 834 N N . ASN A 1 106 ? 1.096 1.105 5.977 1 96.69 106 ASN A N 1
ATOM 835 C CA . ASN A 1 106 ? 2.195 1.79 5.305 1 96.69 106 ASN A CA 1
ATOM 836 C C . ASN A 1 106 ? 2.893 2.775 6.238 1 96.69 106 ASN A C 1
ATOM 838 O O . ASN A 1 106 ? 2.275 3.305 7.164 1 96.69 106 ASN A O 1
ATOM 842 N N . THR A 1 107 ? 4.125 2.953 6.066 1 97.06 107 THR A N 1
ATOM 843 C CA . THR A 1 107 ? 4.922 4.066 6.57 1 97.06 107 THR A CA 1
ATOM 844 C C . THR A 1 107 ? 5.488 4.895 5.422 1 97.06 107 THR A C 1
ATOM 846 O O . THR A 1 107 ? 6.262 4.387 4.609 1 97.06 107 THR A O 1
ATOM 849 N N . CYS A 1 108 ? 5.102 6.133 5.402 1 96.06 108 CYS A N 1
ATOM 850 C CA . CYS A 1 108 ? 5.465 6.965 4.258 1 96.06 108 CYS A CA 1
ATOM 851 C C . CYS A 1 108 ? 6.25 8.188 4.703 1 96.06 108 CYS A C 1
ATOM 853 O O . CYS A 1 108 ? 6.102 8.648 5.84 1 96.06 108 CYS A O 1
ATOM 855 N N . LEU A 1 109 ? 7.012 8.672 3.764 1 93.25 109 LEU A N 1
ATOM 856 C CA . LEU A 1 109 ? 7.727 9.922 3.988 1 93.25 109 LEU A CA 1
ATOM 857 C C . LEU A 1 109 ? 6.812 11.117 3.75 1 93.25 109 LEU A C 1
ATOM 859 O O . LEU A 1 109 ? 6.059 11.148 2.771 1 93.25 109 LEU A O 1
ATOM 863 N N . VAL A 1 110 ? 6.914 11.992 4.676 1 95.12 110 VAL A N 1
ATOM 864 C CA . VAL A 1 110 ? 6.137 13.219 4.535 1 95.12 110 VAL A CA 1
ATOM 865 C C . VAL A 1 110 ? 6.828 14.164 3.549 1 95.12 110 VAL A C 1
ATOM 867 O O . VAL A 1 110 ? 8.047 14.32 3.582 1 95.12 110 VAL A O 1
ATOM 870 N N . ASP A 1 111 ? 5.938 14.688 2.613 1 90.31 111 ASP A N 1
ATOM 871 C CA . ASP A 1 111 ? 6.457 15.617 1.613 1 90.31 111 ASP A CA 1
ATOM 872 C C . ASP A 1 111 ? 6.02 17.047 1.915 1 90.31 111 ASP A C 1
ATOM 874 O O . ASP A 1 111 ? 4.918 17.266 2.42 1 90.31 111 ASP A O 1
ATOM 878 N N . ARG A 1 112 ? 6.797 18.016 1.707 1 84.38 112 ARG A N 1
ATOM 879 C CA . ARG A 1 112 ? 6.41 19.422 1.868 1 84.38 112 ARG A CA 1
ATOM 880 C C . ARG A 1 112 ? 6.406 20.141 0.527 1 84.38 112 ARG A C 1
ATOM 882 O O . ARG A 1 112 ? 7.285 20.969 0.258 1 84.38 112 ARG A O 1
ATOM 889 N N . ASN A 1 113 ? 5.633 19.562 -0.432 1 63.16 113 ASN A N 1
ATOM 890 C CA . ASN A 1 113 ? 5.422 20.156 -1.749 1 63.16 113 ASN A CA 1
ATOM 891 C C . ASN A 1 113 ? 5.684 21.656 -1.74 1 63.16 113 ASN A C 1
ATOM 893 O O . ASN A 1 113 ? 5.145 22.375 -0.903 1 63.16 113 ASN A O 1
ATOM 897 N N . GLY A 1 114 ? 6.816 22.297 -2.191 1 55.31 114 GLY A N 1
ATOM 898 C CA . GLY A 1 114 ? 7.133 23.703 -2.375 1 55.31 114 GLY A CA 1
ATOM 899 C C . GLY A 1 114 ? 8.391 24.125 -1.642 1 55.31 114 GLY A C 1
ATOM 900 O O . GLY A 1 114 ? 8.883 25.234 -1.847 1 55.31 114 GLY A O 1
ATOM 901 N N . THR A 1 115 ? 8.469 23.609 -0.515 1 49.12 115 THR A N 1
ATOM 902 C CA . THR A 1 115 ? 9.523 24.328 0.186 1 49.12 115 THR A CA 1
ATOM 903 C C . THR A 1 115 ? 10.898 23.922 -0.33 1 49.12 115 THR A C 1
ATOM 905 O O . THR A 1 115 ? 11.07 22.812 -0.837 1 49.12 115 THR A O 1
ATOM 908 N N . ASN A 1 116 ? 11.5 24.938 -0.836 1 45.88 116 ASN A N 1
ATOM 909 C CA . ASN A 1 116 ? 12.93 24.938 -1.103 1 45.88 116 ASN A CA 1
ATOM 910 C C . ASN A 1 116 ? 13.688 24.094 -0.091 1 45.88 116 ASN A C 1
ATOM 912 O O . ASN A 1 116 ? 14.898 24.25 0.082 1 45.88 116 ASN A O 1
ATOM 916 N N . TYR A 1 117 ? 12.984 23.531 0.751 1 47.81 117 TYR A N 1
ATOM 917 C CA . TYR A 1 117 ? 13.773 22.859 1.774 1 47.81 117 TYR A CA 1
ATOM 918 C C . TYR A 1 117 ? 14.453 21.625 1.208 1 47.81 117 TYR A C 1
ATOM 920 O O . TYR A 1 117 ? 13.852 20.859 0.447 1 47.81 117 TYR A O 1
ATOM 928 N N . LYS A 1 118 ? 15.594 21.953 0.986 1 46.16 118 LYS A N 1
ATOM 929 C CA . LYS A 1 118 ? 16.578 20.984 0.526 1 46.16 118 LYS A CA 1
ATOM 930 C C . LYS A 1 118 ? 16.516 19.703 1.35 1 46.16 118 LYS A C 1
ATOM 932 O O . LYS A 1 118 ? 17.328 18.797 1.167 1 46.16 118 LYS A O 1
ATOM 937 N N . SER A 1 119 ? 15.75 19.797 2.65 1 53.22 119 SER A N 1
ATOM 938 C CA . SER A 1 119 ? 15.961 18.625 3.486 1 53.22 119 SER A CA 1
ATOM 939 C C . SER A 1 119 ? 15.203 17.422 2.947 1 53.22 119 SER A C 1
ATOM 941 O O . SER A 1 119 ? 14.125 17.578 2.359 1 53.22 119 SER A O 1
ATOM 943 N N . SER A 1 120 ? 15.812 16.25 2.863 1 60.25 120 SER A N 1
ATOM 944 C CA . SER A 1 120 ? 15.43 14.977 2.268 1 60.25 120 SER A CA 1
ATOM 945 C C . SER A 1 120 ? 14.438 14.227 3.148 1 60.25 120 SER A C 1
ATOM 947 O O . SER A 1 120 ? 13.828 13.242 2.715 1 60.25 120 SER A O 1
ATOM 949 N N . ASN A 1 121 ? 14.258 14.719 4.461 1 73.38 121 ASN A N 1
ATOM 950 C CA . ASN A 1 121 ? 13.398 13.93 5.34 1 73.38 121 ASN A CA 1
ATOM 951 C C . ASN A 1 121 ? 12.492 14.82 6.188 1 73.38 121 ASN A C 1
ATOM 953 O O . ASN A 1 121 ? 12.977 15.578 7.027 1 73.38 121 ASN A O 1
ATOM 957 N N . PHE A 1 122 ? 11.25 14.953 6.043 1 87.69 122 PHE A N 1
ATOM 958 C CA . PHE A 1 122 ? 10.281 15.781 6.754 1 87.69 122 PHE A CA 1
ATOM 959 C C . PHE A 1 122 ? 9.445 14.938 7.707 1 87.69 122 PHE A C 1
ATOM 961 O O . PHE A 1 122 ? 8.398 15.375 8.18 1 87.69 122 PHE A O 1
ATOM 968 N N . GLY A 1 123 ? 9.961 13.789 7.938 1 94.31 123 GLY A N 1
ATOM 969 C CA . GLY A 1 123 ? 9.266 12.891 8.852 1 94.31 123 GLY A CA 1
ATOM 970 C C . GLY A 1 123 ? 8.555 11.75 8.148 1 94.31 123 GLY A C 1
ATOM 971 O O . GLY A 1 123 ? 8.688 11.586 6.934 1 94.31 123 GLY A O 1
ATOM 972 N N . THR A 1 124 ? 7.965 10.953 9 1 95.75 124 THR A N 1
ATOM 973 C CA . THR A 1 124 ? 7.25 9.797 8.469 1 95.75 124 THR A CA 1
ATOM 974 C C . THR A 1 124 ? 5.824 9.75 9.016 1 95.75 124 THR A C 1
ATOM 976 O O . THR A 1 124 ? 5.539 10.32 10.07 1 95.75 124 THR A O 1
ATOM 979 N N . LEU A 1 125 ? 5.012 9.203 8.25 1 97.31 125 LEU A N 1
ATOM 980 C CA . LEU A 1 125 ? 3.615 9.016 8.625 1 97.31 125 LEU A CA 1
ATOM 981 C C . LEU A 1 125 ? 3.205 7.555 8.5 1 97.31 125 LEU A C 1
ATOM 983 O O . LEU A 1 125 ? 3.51 6.906 7.492 1 97.31 125 LEU A O 1
ATOM 987 N N . ARG A 1 126 ? 2.547 7.039 9.523 1 97.88 126 ARG A N 1
ATOM 988 C CA . ARG A 1 126 ? 2.074 5.66 9.523 1 97.88 126 ARG A CA 1
ATOM 989 C C . ARG A 1 126 ? 0.555 5.602 9.414 1 97.88 126 ARG A C 1
ATOM 991 O O . ARG A 1 126 ? -0.156 6.258 10.172 1 97.88 126 ARG A O 1
ATOM 998 N N . TYR A 1 127 ? 0.106 4.812 8.453 1 97.94 127 TYR A N 1
ATOM 999 C CA . TYR A 1 127 ? -1.332 4.652 8.266 1 97.94 127 TYR A CA 1
ATOM 1000 C C . TYR A 1 127 ? -1.668 3.236 7.816 1 97.94 127 TYR A C 1
ATOM 1002 O O . TYR A 1 127 ? -0.782 2.479 7.414 1 97.94 127 TYR A O 1
ATOM 1010 N N . SER A 1 128 ? -2.957 2.908 7.945 1 97.81 128 SER A N 1
ATOM 1011 C CA . SER A 1 128 ? -3.477 1.654 7.41 1 97.81 128 SER A CA 1
ATOM 1012 C C . SER A 1 128 ? -4.855 1.85 6.785 1 97.81 128 SER A C 1
ATOM 1014 O O . SER A 1 128 ? -5.531 2.844 7.055 1 97.81 128 SER A O 1
ATOM 1016 N N . SER A 1 129 ? -5.18 0.968 5.883 1 97.62 129 SER A N 1
ATOM 1017 C CA . SER A 1 129 ? -6.477 1.038 5.215 1 97.62 129 SER A CA 1
ATOM 1018 C C . SER A 1 129 ? -7.09 -0.348 5.055 1 97.62 129 SER A C 1
ATOM 1020 O O . SER A 1 129 ? -6.367 -1.343 4.945 1 97.62 129 SER A O 1
ATOM 1022 N N . VAL A 1 130 ? -8.375 -0.424 5.137 1 97 130 VAL A N 1
ATOM 1023 C CA . VAL A 1 130 ? -9.172 -1.613 4.848 1 97 130 VAL A CA 1
ATOM 1024 C C . VAL A 1 130 ? -10.297 -1.261 3.877 1 97 130 VAL A C 1
ATOM 1026 O O . VAL A 1 130 ? -11.102 -0.366 4.148 1 97 130 VAL A O 1
ATOM 1029 N N . LEU A 1 131 ? -10.273 -1.946 2.773 1 96.12 131 LEU A N 1
ATOM 1030 C CA . LEU A 1 131 ? -11.312 -1.728 1.77 1 96.12 131 LEU A CA 1
ATOM 1031 C C . LEU A 1 131 ? -12.312 -2.875 1.767 1 96.12 131 LEU A C 1
ATOM 1033 O O . LEU A 1 131 ? -11.945 -4.027 1.54 1 96.12 131 LEU A O 1
ATOM 1037 N N . GLY A 1 132 ? -13.57 -2.467 1.938 1 94.12 132 GLY A N 1
ATOM 1038 C CA . GLY A 1 132 ? -14.609 -3.479 2.039 1 94.12 132 GLY A CA 1
ATOM 1039 C C . GLY A 1 132 ? -15.148 -3.92 0.691 1 94.12 132 GLY A C 1
ATOM 1040 O O . GLY A 1 132 ? -14.695 -3.441 -0.35 1 94.12 132 GLY A O 1
ATOM 1041 N N . ASP A 1 133 ? -16.125 -4.82 0.818 1 90.31 133 ASP A N 1
ATOM 1042 C CA . ASP A 1 133 ? -16.766 -5.352 -0.379 1 90.31 133 ASP A CA 1
ATOM 1043 C C . ASP A 1 133 ? -17.75 -4.352 -0.966 1 90.31 133 ASP A C 1
ATOM 1045 O O . ASP A 1 133 ? -18.125 -3.381 -0.304 1 90.31 133 ASP A O 1
ATOM 1049 N N . LYS A 1 134 ? -18.094 -4.652 -2.178 1 90.44 134 LYS A N 1
ATOM 1050 C CA . LYS A 1 134 ? -19.078 -3.809 -2.852 1 90.44 134 LYS A CA 1
ATOM 1051 C C . LYS A 1 134 ? -20.453 -3.941 -2.199 1 90.44 134 LYS A C 1
ATOM 1053 O O . LYS A 1 134 ? -20.828 -5.02 -1.728 1 90.44 134 LYS A O 1
ATOM 1058 N N . PHE A 1 135 ? -21.172 -2.756 -2.094 1 88.94 135 PHE A N 1
ATOM 1059 C CA . PHE A 1 135 ? -22.562 -2.758 -1.651 1 88.94 135 PHE A CA 1
ATOM 1060 C C . PHE A 1 135 ? -23.375 -1.743 -2.439 1 88.94 135 PHE A C 1
ATOM 1062 O O . PHE A 1 135 ? -22.828 -0.898 -3.143 1 88.94 135 PHE A O 1
ATOM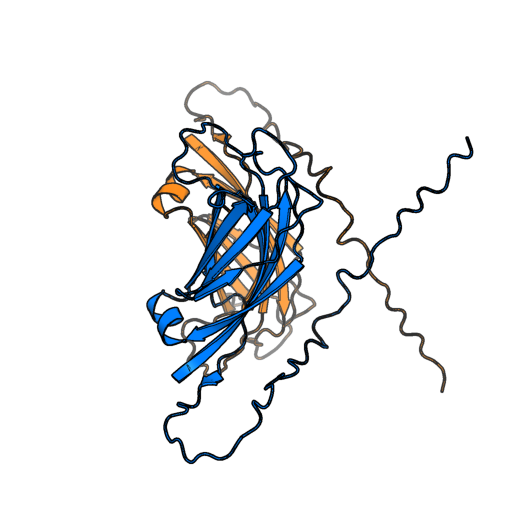 1069 N N . ILE A 1 136 ? -24.656 -1.891 -2.457 1 88.31 136 ILE A N 1
ATOM 1070 C CA . ILE A 1 136 ? -25.547 -0.983 -3.174 1 88.31 136 ILE A CA 1
ATOM 1071 C C . ILE A 1 136 ? -26.078 0.09 -2.219 1 88.31 136 ILE A C 1
ATOM 1073 O O . ILE A 1 136 ? -26.594 -0.224 -1.149 1 88.31 136 ILE A O 1
ATOM 1077 N N . LEU A 1 137 ? -25.734 1.316 -2.549 1 77.56 137 LEU A N 1
ATOM 1078 C CA . LEU A 1 137 ? -26.25 2.445 -1.776 1 77.56 137 LEU A CA 1
ATOM 1079 C C . LEU A 1 137 ? -27.672 2.781 -2.182 1 77.56 137 LEU A C 1
ATOM 1081 O O . LEU A 1 137 ? -27.984 2.896 -3.371 1 77.56 137 LEU A O 1
ATOM 1085 N N . ALA A 1 138 ? -28.812 2.602 -1.411 1 62.72 138 ALA A N 1
ATOM 1086 C CA . ALA A 1 138 ? -30.203 2.92 -1.683 1 62.72 138 ALA A CA 1
ATOM 1087 C C . ALA A 1 138 ? -30.406 4.422 -1.845 1 62.72 138 ALA A C 1
ATOM 1089 O O . ALA A 1 138 ? -29.75 5.219 -1.172 1 62.72 138 ALA A O 1
ATOM 1090 N N . ASP A 1 139 ? -30.656 4.926 -3.064 1 52.56 139 ASP A N 1
ATOM 1091 C CA . ASP A 1 139 ? -31.062 6.309 -3.256 1 52.56 139 ASP A CA 1
ATOM 1092 C C . ASP A 1 139 ? -32.094 6.719 -2.207 1 52.56 139 ASP A C 1
ATOM 1094 O O . ASP A 1 139 ? -33.125 6.051 -2.037 1 52.56 139 ASP A O 1
ATOM 1098 N N . SER A 1 140 ? -31.859 7.328 -1.077 1 45.03 140 SER A N 1
ATOM 1099 C CA . SER A 1 140 ? -32.938 7.871 -0.252 1 45.03 140 SER A CA 1
ATOM 1100 C C . SER A 1 140 ? -33.781 8.852 -1.043 1 45.03 140 SER A C 1
ATOM 1102 O O . SER A 1 140 ? -33.469 10.031 -1.159 1 45.03 140 SER A O 1
ATOM 1104 N N . SER A 1 141 ? -34.312 8.836 -2.205 1 36.75 141 SER A N 1
ATOM 1105 C CA . SER A 1 141 ? -35.219 9.898 -2.58 1 36.75 141 SER A CA 1
ATOM 1106 C C . SER A 1 141 ? -36.281 10.117 -1.504 1 36.75 141 SER A C 1
ATOM 1108 O O . SER A 1 141 ? -36.625 11.258 -1.182 1 36.75 141 SER A O 1
ATOM 1110 N N . SER A 1 142 ? -37.656 9.477 -1.589 1 35.66 142 SER A N 1
ATOM 1111 C CA . SER A 1 142 ? -38.969 9.953 -1.161 1 35.66 142 SER A CA 1
ATOM 1112 C C . SER A 1 142 ? -39.031 10.117 0.354 1 35.66 142 SER A C 1
ATOM 1114 O O . SER A 1 142 ? -38.656 9.203 1.098 1 35.66 142 SER A O 1
ATOM 1116 N N . SER A 1 143 ? -39.25 11.445 0.95 1 32.78 143 SER A N 1
ATOM 1117 C CA . SER A 1 143 ? -39.656 12.07 2.203 1 32.78 143 SER A CA 1
ATOM 1118 C C . SER A 1 143 ? -40.875 11.398 2.789 1 32.78 143 SER A C 1
ATOM 1120 O O . SER A 1 143 ? -41.531 11.938 3.703 1 32.78 143 SER A O 1
ATOM 1122 N N . SER A 1 144 ? -41.875 10.609 2.666 1 32.53 144 SER A N 1
ATOM 1123 C CA . SER A 1 144 ? -42.75 10.836 3.811 1 32.53 144 SER A CA 1
ATOM 1124 C C . SER A 1 144 ? -41.938 10.875 5.113 1 32.53 144 SER A C 1
ATOM 1126 O O . SER A 1 144 ?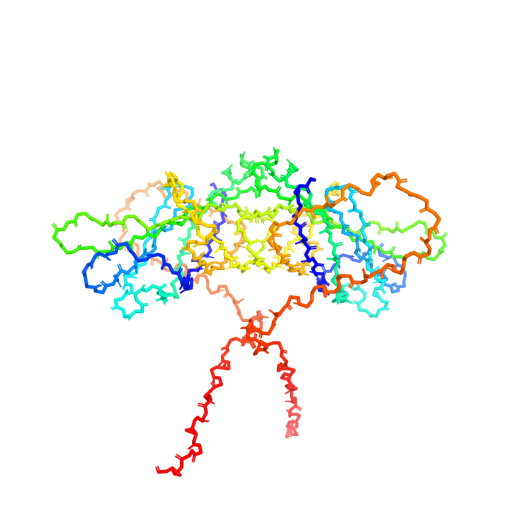 -40.875 10.305 5.203 1 32.53 144 SER A O 1
ATOM 1128 N N . SER A 1 145 ? -42.344 11.82 6.328 1 30.83 145 SER A N 1
ATOM 1129 C CA . SER A 1 145 ? -41.906 12.367 7.609 1 30.83 145 SER A CA 1
ATOM 1130 C C . SER A 1 145 ? -41.312 11.273 8.508 1 30.83 145 SER A C 1
ATOM 1132 O O . SER A 1 145 ? -40.906 11.547 9.633 1 30.83 145 SER A O 1
ATOM 1134 N N . SER A 1 146 ? -41.812 10.008 8.43 1 29.42 146 SER A N 1
ATOM 1135 C CA . SER A 1 146 ? -41.625 9.273 9.68 1 29.42 146 SER A CA 1
ATOM 1136 C C . SER A 1 146 ? -40.156 9.219 10.086 1 29.42 146 SER A C 1
ATOM 1138 O O . SER A 1 146 ? -39.281 9.25 9.234 1 29.42 146 SER A O 1
ATOM 1140 N N . SER A 1 147 ? -39.719 9.656 11.43 1 28.25 147 SER A N 1
ATOM 1141 C CA . SER A 1 147 ? -38.562 9.727 12.312 1 28.25 147 SER A CA 1
ATOM 1142 C C . SER A 1 147 ? -37.688 8.484 12.164 1 28.25 147 SER A C 1
ATOM 1144 O O . SER A 1 147 ? -37.094 8.023 13.133 1 28.25 147 SER A O 1
ATOM 1146 N N . SER A 1 148 ? -37.625 7.852 11.016 1 26.77 148 SER A N 1
ATOM 1147 C CA . SER A 1 148 ? -36.906 6.578 10.992 1 26.77 148 SER A CA 1
ATOM 1148 C C . SER A 1 148 ? -35.5 6.73 11.516 1 26.77 148 SER A C 1
ATOM 1150 O O . SER A 1 148 ? -34.812 7.684 11.156 1 26.77 148 SER A O 1
ATOM 1152 N N . SER A 1 149 ? -35.188 6.211 12.719 1 24.91 149 SER A N 1
ATOM 1153 C CA . SER A 1 149 ? -33.969 5.902 13.469 1 24.91 149 SER A CA 1
ATOM 1154 C C . SER A 1 149 ? -32.875 5.414 12.547 1 24.91 149 SER A C 1
ATOM 1156 O O . SER A 1 149 ? -33.094 4.617 11.641 1 24.91 149 SER A O 1
ATOM 1158 N N . SER A 1 150 ? -31.969 6.332 12.141 1 27.7 150 SER A N 1
ATOM 1159 C CA . SER A 1 150 ? -30.641 6.102 11.586 1 27.7 150 SER A CA 1
ATOM 1160 C C . SER A 1 150 ? -30.078 4.75 12.023 1 27.7 150 SER A C 1
ATOM 1162 O O . SER A 1 150 ? -29.734 4.562 13.195 1 27.7 150 SER A O 1
ATOM 1164 N N . GLN A 1 151 ? -30.844 3.668 11.742 1 24.16 151 GLN A N 1
ATOM 1165 C CA . GLN A 1 151 ? -30.234 2.359 11.977 1 24.16 151 GLN A CA 1
ATOM 1166 C C . GLN A 1 151 ? -28.766 2.355 11.578 1 24.16 151 GLN A C 1
ATOM 1168 O O . GLN A 1 151 ? -28.406 2.738 10.461 1 24.16 151 GLN A O 1
ATOM 1173 N N . ASP A 1 152 ? -27.891 2.572 12.539 1 26.75 152 ASP A N 1
ATOM 1174 C CA . ASP A 1 152 ? -26.469 2.291 12.648 1 26.75 152 ASP A CA 1
ATOM 1175 C C . ASP A 1 152 ? -26.094 1.004 11.914 1 26.75 152 ASP A C 1
ATOM 1177 O O . ASP A 1 152 ? -26.469 -0.09 12.336 1 26.75 152 ASP A O 1
ATOM 1181 N N . TYR A 1 153 ? -26.391 0.938 10.695 1 24.62 153 TYR A N 1
ATOM 1182 C CA . TYR A 1 153 ? -25.797 -0.187 9.977 1 24.62 153 TYR A CA 1
ATOM 1183 C C . TYR A 1 153 ? -24.375 -0.456 10.461 1 24.62 153 TYR A C 1
ATOM 1185 O O . TYR A 1 153 ? -23.438 0.205 10.023 1 24.62 153 TYR A O 1
ATOM 1193 N N . VAL A 1 154 ? -24.125 -0.58 11.805 1 24.58 154 VAL A N 1
ATOM 1194 C CA . VAL A 1 154 ? -22.953 -1.305 12.289 1 24.58 154 VAL A CA 1
ATOM 1195 C C . VAL A 1 154 ? -22.875 -2.672 11.609 1 24.58 154 VAL A C 1
ATOM 1197 O O . VAL A 1 154 ? -23.641 -3.576 11.938 1 24.58 154 VAL A O 1
ATOM 1200 N N . ASN A 1 155 ? -23.078 -2.77 10.453 1 24.69 155 ASN A N 1
ATOM 1201 C CA . ASN A 1 155 ? -22.609 -4.062 9.961 1 24.69 155 ASN A CA 1
ATOM 1202 C C . ASN A 1 155 ? -21.344 -4.512 10.68 1 24.69 155 ASN A C 1
ATOM 1204 O O . ASN A 1 155 ? -20.328 -3.828 10.641 1 24.69 155 ASN A O 1
ATOM 1208 N N . LYS A 1 156 ? -21.484 -5.23 11.789 1 23.42 156 LYS A N 1
ATOM 1209 C CA . LYS A 1 156 ? -20.516 -6.129 12.43 1 23.42 156 LYS A CA 1
ATOM 1210 C C . LYS A 1 156 ? -19.734 -6.918 11.391 1 23.42 156 LYS A C 1
ATOM 1212 O O . LYS A 1 156 ? -20.25 -7.852 10.781 1 23.42 156 LYS A O 1
ATOM 1217 N N . ILE A 1 157 ? -19.156 -6.277 10.492 1 24.59 157 ILE A N 1
ATOM 1218 C CA . ILE A 1 157 ? -18.094 -7.02 9.836 1 24.59 157 ILE A CA 1
ATOM 1219 C C . ILE A 1 157 ? -17.391 -7.914 10.859 1 24.59 157 ILE A C 1
ATOM 1221 O O . ILE A 1 157 ? -16.891 -7.426 11.875 1 24.59 157 ILE A O 1
ATOM 1225 N N . ASN A 1 158 ? -17.969 -9.125 11.023 1 23.78 158 ASN A N 1
ATOM 1226 C CA . ASN A 1 158 ? -17.219 -10.188 11.68 1 23.78 158 ASN A CA 1
ATOM 1227 C C . ASN A 1 158 ? -15.727 -10.055 11.438 1 23.78 158 ASN A C 1
ATOM 1229 O O . ASN A 1 158 ? -15.227 -10.453 10.383 1 23.78 158 ASN A O 1
ATOM 1233 N N . ILE A 1 159 ? -15.273 -8.977 11.797 1 25.11 159 ILE A N 1
ATOM 1234 C CA . ILE A 1 159 ? -13.844 -8.781 11.969 1 25.11 159 ILE A CA 1
ATOM 1235 C C . ILE A 1 159 ? -13.273 -9.898 12.844 1 25.11 159 ILE A C 1
ATOM 1237 O O . ILE A 1 159 ? -12.336 -9.68 13.609 1 25.11 159 ILE A O 1
ATOM 1241 N N . ALA A 1 160 ? -14.148 -10.805 13.375 1 24.92 160 ALA A N 1
ATOM 1242 C CA . ALA A 1 160 ? -13.656 -11.906 14.195 1 24.92 160 ALA A CA 1
ATOM 1243 C C . ALA A 1 160 ? -12.398 -12.516 13.578 1 24.92 160 ALA A C 1
ATOM 1245 O O . ALA A 1 160 ? -11.422 -12.789 14.289 1 24.92 160 ALA A O 1
ATOM 1246 N N . SER A 1 161 ? -12.625 -13.25 12.508 1 24.36 161 SER A N 1
ATOM 1247 C CA . SER A 1 161 ? -11.609 -14.242 12.172 1 24.36 161 SER A CA 1
ATOM 1248 C C . SER A 1 161 ? -10.312 -13.57 11.734 1 24.36 161 SER A C 1
ATOM 1250 O O . SER A 1 161 ? -9.367 -14.25 11.312 1 24.36 161 SER A O 1
ATOM 1252 N N . ILE A 1 162 ? -10.359 -12.336 11.352 1 24.83 162 ILE A N 1
ATOM 1253 C CA . ILE A 1 162 ? -8.984 -11.883 11.141 1 24.83 162 ILE A CA 1
ATOM 1254 C C . ILE A 1 162 ? -8.258 -11.805 12.484 1 24.83 162 ILE A C 1
ATOM 1256 O O . ILE A 1 162 ? -8.727 -11.125 13.406 1 24.83 162 ILE A O 1
ATOM 1260 N N . GLY A 1 163 ? -7.465 -12.711 12.82 1 24.12 163 GLY A N 1
ATOM 1261 C CA . GLY A 1 163 ? -6.75 -12.992 14.055 1 24.12 163 GLY A CA 1
ATOM 1262 C C . GLY A 1 163 ? -6.27 -11.742 14.766 1 24.12 163 GLY A C 1
ATOM 1263 O O . GLY A 1 163 ? -5.715 -10.844 14.133 1 24.12 163 GLY A O 1
ATOM 1264 N N . ALA A 1 164 ? -6.895 -11.219 15.898 1 27.22 164 ALA A N 1
ATOM 1265 C CA . ALA A 1 164 ? -6.555 -10.477 17.109 1 27.22 164 ALA A CA 1
ATOM 1266 C C . ALA A 1 164 ? -5.07 -10.602 17.438 1 27.22 164 ALA A C 1
ATOM 1268 O O . ALA A 1 164 ? -4.613 -10.109 18.469 1 27.22 164 ALA A O 1
ATOM 1269 N N . THR A 1 165 ? -4.426 -11.562 16.938 1 26.5 165 THR A N 1
ATOM 1270 C CA . THR A 1 165 ? -3.105 -11.812 17.516 1 26.5 165 THR A CA 1
ATOM 1271 C C . THR A 1 165 ? -2.201 -10.594 17.344 1 26.5 165 THR A C 1
ATOM 1273 O O . THR A 1 165 ? -1.087 -10.562 17.859 1 26.5 165 THR A O 1
ATOM 1276 N N . ILE A 1 166 ? -2.52 -9.633 16.531 1 24.89 166 ILE A N 1
ATOM 1277 C CA . ILE A 1 166 ? -1.303 -8.836 16.422 1 24.89 166 ILE A CA 1
ATOM 1278 C C . ILE A 1 166 ? -1.088 -8.031 17.703 1 24.89 166 ILE A C 1
ATOM 1280 O O . ILE A 1 166 ? 0.001 -8.047 18.281 1 24.89 166 ILE A O 1
ATOM 1284 N N . LEU A 1 167 ? -1.696 -6.84 17.781 1 26.17 167 LEU A N 1
ATOM 1285 C CA . LEU A 1 167 ? -1.061 -5.781 18.562 1 26.17 167 LEU A CA 1
ATOM 1286 C C . LEU A 1 167 ? -1.384 -5.922 20.047 1 26.17 167 LEU A C 1
ATOM 1288 O O . LEU A 1 167 ? -1.077 -5.031 20.828 1 26.17 167 LEU A O 1
ATOM 1292 N N . SER A 1 168 ? -2.115 -6.785 20.531 1 25.55 168 SER A N 1
ATOM 1293 C CA . SER A 1 168 ? -2.344 -6.465 21.938 1 25.55 168 SER A CA 1
ATOM 1294 C C . SER A 1 168 ? -1.033 -6.41 22.719 1 25.55 168 SER A C 1
ATOM 1296 O O . SER A 1 168 ? -1.025 -6.109 23.922 1 25.55 168 SER A O 1
ATOM 1298 N N . THR A 1 169 ? -0.026 -7.102 22.328 1 24.94 169 THR A N 1
ATOM 1299 C CA . THR A 1 169 ? 0.999 -7.301 23.344 1 24.94 169 THR A CA 1
ATOM 1300 C C . THR A 1 169 ? 1.712 -5.992 23.672 1 24.94 169 THR A C 1
ATOM 1302 O O . THR A 1 169 ? 2.418 -5.441 22.828 1 24.94 169 THR A O 1
ATOM 1305 N N . VAL A 1 170 ? 1.089 -4.879 24.156 1 26.17 170 VAL A N 1
ATOM 1306 C CA . VAL A 1 170 ? 1.767 -3.916 25.016 1 26.17 170 VAL A CA 1
ATOM 1307 C C . VAL A 1 170 ? 2.682 -4.648 26 1 26.17 170 VAL A C 1
ATOM 1309 O O . VAL A 1 170 ? 2.207 -5.371 26.875 1 26.17 170 VAL A O 1
ATOM 1312 N N . VAL A 1 171 ? 3.789 -5.223 25.578 1 23.45 171 VAL A N 1
ATOM 1313 C CA . VAL A 1 171 ? 4.91 -5.645 26.406 1 23.45 171 VAL A CA 1
ATOM 1314 C C . VAL A 1 171 ? 5.332 -4.5 27.328 1 23.45 171 VAL A C 1
ATOM 1316 O O . VAL A 1 171 ? 5.617 -3.395 26.875 1 23.45 171 VAL A O 1
ATOM 1319 N N . THR A 1 172 ? 4.719 -4.391 28.5 1 22.89 172 THR A N 1
ATOM 1320 C CA . THR A 1 172 ? 5.195 -3.771 29.734 1 22.89 172 THR A CA 1
ATOM 1321 C C . THR A 1 172 ? 6.691 -4.016 29.906 1 22.89 172 THR A C 1
ATOM 1323 O O . THR A 1 172 ? 7.129 -5.16 30.031 1 22.89 172 THR A O 1
ATOM 1326 N N . VAL A 1 173 ? 7.547 -3.422 29.141 1 23.62 173 VAL A N 1
ATOM 1327 C CA . VAL A 1 173 ? 8.945 -3.326 29.547 1 23.62 173 VAL A CA 1
ATOM 1328 C C . VAL A 1 173 ? 9.023 -2.859 31 1 23.62 173 VAL A C 1
ATOM 1330 O O . VAL A 1 173 ? 8.594 -1.752 31.328 1 23.62 173 VAL A O 1
ATOM 1333 N N . ALA A 1 174 ? 8.891 -3.785 31.953 1 20.77 174 ALA A N 1
ATOM 1334 C CA . ALA A 1 174 ? 9.266 -3.674 33.344 1 20.77 174 ALA A CA 1
ATOM 1335 C C . ALA A 1 174 ? 10.664 -3.062 33.5 1 20.77 174 ALA A C 1
ATOM 1337 O O . ALA A 1 174 ? 11.641 -3.617 33 1 20.77 174 ALA A O 1
ATOM 1338 N N . VAL A 1 175 ? 10.82 -1.822 33.312 1 23.55 175 VAL A N 1
ATOM 1339 C CA . VAL A 1 175 ? 11.938 -1.077 33.906 1 23.55 175 VAL A CA 1
ATOM 1340 C C . VAL A 1 175 ? 12.031 -1.38 35.406 1 23.55 175 VAL A C 1
ATOM 1342 O O . VAL A 1 175 ? 11.211 -0.919 36.188 1 23.55 175 VAL A O 1
ATOM 1345 N N . ALA A 1 176 ? 11.922 -2.617 35.938 1 22.34 176 ALA A N 1
ATOM 1346 C CA . ALA A 1 176 ? 12.242 -2.781 37.344 1 22.34 176 ALA A CA 1
ATOM 1347 C C . ALA A 1 176 ? 13.688 -2.377 37.656 1 22.34 176 ALA A C 1
ATOM 1349 O O . ALA A 1 176 ? 13.977 -1.773 38.688 1 22.34 176 ALA A O 1
ATOM 1350 N N . ALA A 1 177 ? 14.805 -2.859 37.188 1 22.36 177 ALA A N 1
ATOM 1351 C CA . ALA A 1 177 ? 15.82 -3.322 38.125 1 22.36 177 ALA A CA 1
ATOM 1352 C C . ALA A 1 177 ? 16.438 -2.152 38.875 1 22.36 177 ALA A C 1
ATOM 1354 O O . ALA A 1 177 ? 16.859 -2.307 40.031 1 22.36 177 ALA A O 1
ATOM 1355 N N . THR A 1 178 ? 16.922 -1.082 38.406 1 20.5 178 THR A N 1
ATOM 1356 C CA . THR A 1 178 ? 17.984 -0.57 39.25 1 20.5 178 THR A CA 1
ATOM 1357 C C . THR A 1 178 ? 17.422 0.094 40.5 1 20.5 178 THR A C 1
ATOM 1359 O O . THR A 1 178 ? 16.562 0.985 40.406 1 20.5 178 THR A O 1
ATOM 1362 N N . GLU A 1 179 ? 17.266 -0.68 41.719 1 19.97 179 GLU A N 1
ATOM 1363 C CA . GLU A 1 179 ? 17.547 -0.234 43.094 1 19.97 179 GLU A CA 1
ATOM 1364 C C . GLU A 1 179 ? 18.812 0.61 43.125 1 19.97 179 GLU A C 1
ATOM 1366 O O . GLU A 1 179 ? 19.891 0.134 42.781 1 19.97 179 GLU A O 1
ATOM 1371 N N . ILE A 1 180 ? 19.078 1.658 42.375 1 18.5 180 ILE A N 1
ATOM 1372 C CA . ILE A 1 180 ? 19.734 2.631 43.219 1 18.5 180 ILE A CA 1
ATOM 1373 C C . ILE A 1 180 ? 18.672 3.395 44.031 1 18.5 180 ILE A C 1
ATOM 1375 O O . ILE A 1 180 ? 17.594 3.676 43.531 1 18.5 180 ILE A O 1
ATOM 1379 N N . MET B 1 1 ? 24.234 6.68 -12.531 1 86.12 1 MET B N 1
ATOM 1380 C CA . MET B 1 1 ? 22.766 6.68 -12.523 1 86.12 1 MET B CA 1
ATOM 1381 C C . MET B 1 1 ? 22.234 6.461 -11.117 1 86.12 1 MET B C 1
ATOM 1383 O O . MET B 1 1 ? 22.828 5.727 -10.32 1 86.12 1 MET B O 1
ATOM 1387 N N . GLU B 1 2 ? 21.25 7.195 -10.688 1 93.38 2 GLU B N 1
ATOM 1388 C CA . GLU B 1 2 ? 20.656 7.066 -9.367 1 93.38 2 GLU B CA 1
ATOM 1389 C C . GLU B 1 2 ? 19.625 5.941 -9.328 1 93.38 2 GLU B C 1
ATOM 1391 O O . GLU B 1 2 ? 18.906 5.715 -10.305 1 93.38 2 GLU B O 1
ATOM 1396 N N . ALA B 1 3 ? 19.75 5.164 -8.234 1 94.56 3 ALA B N 1
ATOM 1397 C CA . ALA B 1 3 ? 18.812 4.051 -8.094 1 94.56 3 ALA B CA 1
ATOM 1398 C C . ALA B 1 3 ? 18.391 3.863 -6.641 1 94.56 3 ALA B C 1
ATOM 1400 O O . ALA B 1 3 ? 18.922 4.527 -5.746 1 94.56 3 ALA B O 1
ATOM 1401 N N . ARG B 1 4 ? 17.312 3.107 -6.457 1 94.94 4 ARG B N 1
ATOM 1402 C CA . ARG B 1 4 ? 16.891 2.68 -5.133 1 94.94 4 ARG B CA 1
ATOM 1403 C C . ARG B 1 4 ? 16.719 1.166 -5.074 1 94.94 4 ARG B C 1
ATOM 1405 O O . ARG B 1 4 ? 16.406 0.53 -6.082 1 94.94 4 ARG B O 1
ATOM 1412 N N . CYS B 1 5 ? 16.922 0.661 -3.924 1 96.5 5 CYS B N 1
ATOM 1413 C CA . CYS B 1 5 ? 16.734 -0.772 -3.719 1 96.5 5 CYS B CA 1
ATOM 1414 C C . CYS B 1 5 ? 15.344 -1.069 -3.168 1 96.5 5 CYS B C 1
ATOM 1416 O O . CYS B 1 5 ? 14.898 -0.431 -2.211 1 96.5 5 CYS B O 1
ATOM 1418 N N . LEU B 1 6 ? 14.703 -1.97 -3.811 1 97.31 6 LEU B N 1
ATOM 1419 C CA . LEU B 1 6 ? 13.406 -2.43 -3.344 1 97.31 6 LEU B CA 1
ATOM 1420 C C . LEU B 1 6 ? 13.484 -3.861 -2.824 1 97.31 6 LEU B C 1
ATOM 1422 O O . LEU B 1 6 ? 13.812 -4.781 -3.576 1 97.31 6 LEU B O 1
ATOM 1426 N N . ASP B 1 7 ? 13.25 -4.027 -1.54 1 97.94 7 ASP B N 1
ATOM 1427 C CA . ASP B 1 7 ? 13.078 -5.355 -0.964 1 97.94 7 ASP B CA 1
ATOM 1428 C C . ASP B 1 7 ? 11.602 -5.758 -0.942 1 97.94 7 ASP B C 1
ATOM 1430 O O . ASP B 1 7 ? 10.797 -5.125 -0.26 1 97.94 7 ASP B O 1
ATOM 1434 N N . PHE B 1 8 ? 11.32 -6.766 -1.656 1 98.12 8 PHE B N 1
ATOM 1435 C CA . PHE B 1 8 ? 9.938 -7.211 -1.823 1 98.12 8 PHE B CA 1
ATOM 1436 C C . PHE B 1 8 ? 9.75 -8.617 -1.261 1 98.12 8 PHE B C 1
ATOM 1438 O O . PHE B 1 8 ? 10.391 -9.562 -1.722 1 98.12 8 PHE B O 1
ATOM 1445 N N . THR B 1 9 ? 8.859 -8.758 -0.267 1 98.12 9 THR B N 1
ATOM 1446 C CA . THR B 1 9 ? 8.656 -10.047 0.387 1 98.12 9 THR B CA 1
ATOM 1447 C C . THR B 1 9 ? 7.27 -10.602 0.076 1 98.12 9 THR B C 1
ATOM 1449 O O . THR B 1 9 ? 6.266 -9.906 0.257 1 98.12 9 THR B O 1
ATOM 1452 N N . VAL B 1 10 ? 7.266 -11.781 -0.409 1 98.12 10 VAL B N 1
ATOM 1453 C CA . VAL B 1 10 ? 6.016 -12.516 -0.599 1 98.12 10 VAL B CA 1
ATOM 1454 C C . VAL B 1 10 ? 5.84 -13.539 0.521 1 98.12 10 VAL B C 1
ATOM 1456 O O . VAL B 1 10 ? 6.691 -14.406 0.713 1 98.12 10 VAL B O 1
ATOM 1459 N N . TYR B 1 11 ? 4.719 -13.422 1.173 1 97.5 11 TYR B N 1
ATOM 1460 C CA . TYR B 1 11 ? 4.539 -14.25 2.355 1 97.5 11 TYR B CA 1
ATOM 1461 C C . TYR B 1 11 ? 3.764 -15.523 2.016 1 97.5 11 TYR B C 1
ATOM 1463 O O . TYR B 1 11 ? 4.277 -16.625 2.168 1 97.5 11 TYR B O 1
ATOM 1471 N N . SER B 1 12 ? 2.535 -15.305 1.662 1 97.69 12 SER B N 1
ATOM 1472 C CA . SER B 1 12 ? 1.639 -16.438 1.48 1 97.69 12 SER B CA 1
ATOM 1473 C C . SER B 1 12 ? 0.406 -16.047 0.672 1 97.69 12 SER B C 1
ATOM 1475 O O . SER B 1 12 ? 0.151 -14.859 0.453 1 97.69 12 SER B O 1
ATOM 1477 N N . ALA B 1 13 ? -0.221 -17.031 0.222 1 96.81 13 ALA B N 1
ATOM 1478 C CA . ALA B 1 13 ? -1.548 -16.891 -0.375 1 96.81 13 ALA B CA 1
ATOM 1479 C C . ALA B 1 13 ? -2.557 -17.797 0.326 1 96.81 13 ALA B C 1
ATO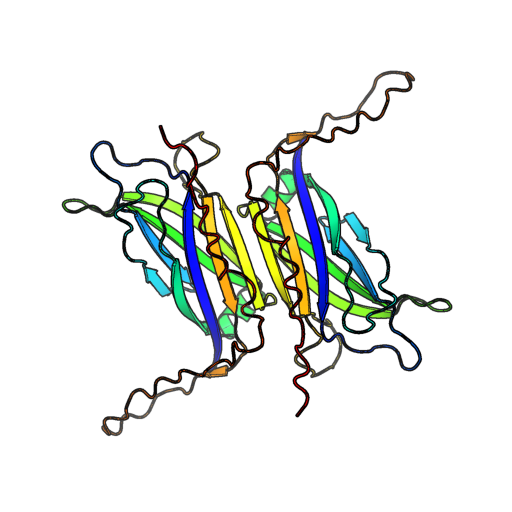M 1481 O O . ALA B 1 13 ? -2.178 -18.766 0.981 1 96.81 13 ALA B O 1
ATOM 1482 N N . SER B 1 14 ? -3.787 -17.375 0.247 1 95.62 14 SER B N 1
ATOM 1483 C CA . SER B 1 14 ? -4.832 -18.141 0.915 1 95.62 14 SER B CA 1
ATOM 1484 C C . SER B 1 14 ? -6.039 -18.344 0.003 1 95.62 14 SER B C 1
ATOM 1486 O O . SER B 1 14 ? -6.422 -17.438 -0.74 1 95.62 14 SER B O 1
ATOM 1488 N N . ASN B 1 15 ? -6.648 -19.562 0.125 1 94.38 15 ASN B N 1
ATOM 1489 C CA . ASN B 1 15 ? -7.898 -19.906 -0.548 1 94.38 15 ASN B CA 1
ATOM 1490 C C . ASN B 1 15 ? -7.785 -19.734 -2.061 1 94.38 15 ASN B C 1
ATOM 1492 O O . ASN B 1 15 ? -8.664 -19.141 -2.688 1 94.38 15 ASN B O 1
ATOM 1496 N N . LEU B 1 16 ? -6.684 -20.203 -2.543 1 93.38 16 LEU B N 1
ATOM 1497 C CA . LEU B 1 16 ? -6.52 -20.141 -3.99 1 93.38 16 LEU B CA 1
ATOM 1498 C C . LEU B 1 16 ? -7.414 -21.172 -4.684 1 93.38 16 LEU B C 1
ATOM 1500 O O . LEU B 1 16 ? -7.785 -22.188 -4.09 1 93.38 16 LEU B O 1
ATOM 1504 N N . VAL B 1 17 ? -7.754 -20.859 -5.887 1 89.19 17 VAL B N 1
ATOM 1505 C CA . VAL B 1 17 ? -8.539 -21.797 -6.68 1 89.19 17 VAL B CA 1
ATOM 1506 C C . VAL B 1 17 ? -7.68 -23.016 -7.039 1 89.19 17 VAL B C 1
ATOM 1508 O O . VAL B 1 17 ? -6.504 -22.875 -7.395 1 89.19 17 VAL B O 1
ATOM 1511 N N . ASP B 1 18 ? -8.297 -24.141 -6.84 1 89.44 18 ASP B N 1
ATOM 1512 C CA . ASP B 1 18 ? -7.609 -25.359 -7.238 1 89.44 18 ASP B CA 1
ATOM 1513 C C . ASP B 1 18 ? -7.688 -25.578 -8.75 1 89.44 18 ASP B C 1
ATOM 1515 O O . ASP B 1 18 ? -8.75 -25.906 -9.281 1 89.44 18 ASP B O 1
ATOM 1519 N N . VAL B 1 19 ? -6.582 -25.469 -9.352 1 85.5 19 VAL B N 1
ATOM 1520 C CA . VAL B 1 19 ? -6.566 -25.531 -10.812 1 85.5 19 VAL B CA 1
ATOM 1521 C C . VAL B 1 19 ? -6.172 -26.938 -11.258 1 85.5 19 VAL B C 1
ATOM 1523 O O . VAL B 1 19 ? -6.16 -27.234 -12.461 1 85.5 19 VAL B O 1
ATOM 1526 N N . ARG B 1 20 ? -5.902 -27.719 -10.234 1 82.25 20 ARG B N 1
ATOM 1527 C CA . ARG B 1 20 ? -5.52 -29.078 -10.594 1 82.25 20 ARG B CA 1
ATOM 1528 C C . ARG B 1 20 ? -6.715 -30.031 -10.516 1 82.25 20 ARG B C 1
ATOM 1530 O O . ARG B 1 20 ? -7.543 -29.906 -9.609 1 82.25 20 ARG B O 1
ATOM 1537 N N . LYS B 1 21 ? -6.941 -30.859 -11.453 1 75.56 21 LYS B N 1
ATOM 1538 C CA . LYS B 1 21 ? -7.969 -31.906 -11.43 1 75.56 21 LYS B CA 1
ATOM 1539 C C . LYS B 1 21 ? -7.551 -33.062 -10.539 1 75.56 21 LYS B C 1
ATOM 1541 O O . LYS B 1 21 ? -8.375 -33.625 -9.805 1 75.56 21 LYS B O 1
ATOM 1546 N N . TYR B 1 22 ? -6.188 -33.344 -10.531 1 79.81 22 TYR B N 1
ATOM 1547 C CA . TYR B 1 22 ? -5.672 -34.469 -9.758 1 79.81 22 TYR B CA 1
ATOM 1548 C C . TYR B 1 22 ? -4.348 -34.125 -9.094 1 79.81 22 TYR B C 1
ATOM 1550 O O . TYR B 1 22 ? -3.52 -33.406 -9.672 1 79.81 22 TYR B O 1
ATOM 1558 N N . GLY B 1 23 ? -4.215 -34.469 -7.855 1 80.81 23 GLY B N 1
ATOM 1559 C CA . GLY B 1 23 ? -2.949 -34.281 -7.16 1 80.81 23 GLY B CA 1
ATOM 1560 C C . GLY B 1 23 ? -2.879 -33 -6.352 1 80.81 23 GLY B C 1
ATOM 1561 O O . GLY B 1 23 ? -3.832 -32.219 -6.332 1 80.81 23 GLY B O 1
ATOM 1562 N N . GLU B 1 24 ? -1.652 -32.844 -5.672 1 87 24 GLU B N 1
ATOM 1563 C CA . GLU B 1 24 ? -1.44 -31.672 -4.816 1 87 24 GLU B CA 1
ATOM 1564 C C . GLU B 1 24 ? -0.949 -30.469 -5.625 1 87 24 GLU B C 1
ATOM 1566 O O . GLU B 1 24 ? -0.156 -30.641 -6.559 1 87 24 GLU B O 1
ATOM 1571 N N . MET B 1 25 ? -1.472 -29.344 -5.312 1 90.81 25 MET B N 1
ATOM 1572 C CA . MET B 1 25 ? -1.015 -28.125 -5.973 1 90.81 25 MET B CA 1
ATOM 1573 C C . MET B 1 25 ? 0.355 -27.703 -5.445 1 90.81 25 MET B C 1
ATOM 1575 O O . MET B 1 25 ? 0.564 -27.625 -4.234 1 90.81 25 MET B O 1
ATOM 1579 N N . LYS B 1 26 ? 1.285 -27.516 -6.301 1 93.88 26 LYS B N 1
ATOM 1580 C CA . LYS B 1 26 ? 2.592 -26.938 -5.996 1 93.88 26 LYS B CA 1
ATOM 1581 C C . LYS B 1 26 ? 2.709 -25.516 -6.551 1 93.88 26 LYS B C 1
ATOM 1583 O O . LYS B 1 26 ? 3.043 -25.328 -7.723 1 93.88 26 LYS B O 1
ATOM 1588 N N . VAL B 1 27 ? 2.488 -24.656 -5.688 1 96.31 27 VAL B N 1
ATOM 1589 C CA . VAL B 1 27 ? 2.307 -23.297 -6.164 1 96.31 27 VAL B CA 1
ATOM 1590 C C . VAL B 1 27 ? 3.582 -22.484 -5.926 1 96.31 27 VAL B C 1
ATOM 1592 O O . VAL B 1 27 ? 4.199 -22.594 -4.863 1 96.31 27 VAL B O 1
ATOM 1595 N N . TYR B 1 28 ? 3.986 -21.672 -6.902 1 97.5 28 TYR B N 1
ATOM 1596 C CA . TYR B 1 28 ? 5.043 -20.688 -6.727 1 97.5 28 TYR B CA 1
ATOM 1597 C C . TYR B 1 28 ? 4.605 -19.312 -7.246 1 97.5 28 TYR B C 1
ATOM 1599 O O . TYR B 1 28 ? 3.633 -19.219 -8 1 97.5 28 TYR B O 1
ATOM 1607 N N . ALA B 1 29 ? 5.301 -18.328 -6.781 1 97.94 29 ALA B N 1
ATOM 1608 C CA . ALA B 1 29 ? 4.996 -16.953 -7.172 1 97.94 29 ALA B CA 1
ATOM 1609 C C . ALA B 1 29 ? 6.125 -16.359 -8.008 1 97.94 29 ALA B C 1
ATOM 1611 O O . ALA B 1 29 ? 7.305 -16.516 -7.672 1 97.94 29 ALA B O 1
ATOM 1612 N N . LYS B 1 30 ? 5.762 -15.719 -9.062 1 98.19 30 LYS B N 1
ATOM 1613 C CA . LYS B 1 30 ? 6.672 -14.938 -9.898 1 98.19 30 LYS B CA 1
ATOM 1614 C C . LYS B 1 30 ? 6.453 -13.445 -9.703 1 98.19 30 LYS B C 1
ATOM 1616 O O . LYS B 1 30 ? 5.363 -12.93 -9.969 1 98.19 30 LYS B O 1
ATOM 1621 N N . VAL B 1 31 ? 7.516 -12.781 -9.258 1 98.38 31 VAL B N 1
ATOM 1622 C CA . VAL B 1 31 ? 7.43 -11.344 -9.008 1 98.38 31 VAL B CA 1
ATOM 1623 C C . VAL B 1 31 ? 8.188 -10.586 -10.102 1 98.38 31 VAL B C 1
ATOM 1625 O O . VAL B 1 31 ? 9.367 -10.867 -10.352 1 98.38 31 VAL B O 1
ATOM 1628 N N . SER B 1 32 ? 7.52 -9.688 -10.734 1 98.19 32 SER B N 1
ATOM 1629 C CA . SER B 1 32 ? 8.117 -8.867 -11.781 1 98.19 32 SER B CA 1
ATOM 1630 C C . SER B 1 32 ? 8.086 -7.387 -11.414 1 98.19 32 SER B C 1
ATOM 1632 O O . SER B 1 32 ? 7.027 -6.84 -11.109 1 98.19 32 SER B O 1
ATOM 1634 N N . VAL B 1 33 ? 9.281 -6.754 -11.398 1 96.69 33 VAL B N 1
ATOM 1635 C CA . VAL B 1 33 ? 9.414 -5.324 -11.125 1 96.69 33 VAL B CA 1
ATOM 1636 C C . VAL B 1 33 ? 10.195 -4.656 -12.258 1 96.69 33 VAL B C 1
ATOM 1638 O O . VAL B 1 33 ? 11.336 -5.012 -12.539 1 96.69 33 VAL B O 1
ATOM 1641 N N . GLU B 1 34 ? 9.625 -3.727 -12.844 1 91.5 34 GLU B N 1
ATOM 1642 C CA . GLU B 1 34 ? 10.273 -2.961 -13.906 1 91.5 34 GLU B CA 1
ATOM 1643 C C . GLU B 1 34 ? 10.945 -3.879 -14.922 1 91.5 34 GLU B C 1
ATOM 1645 O O . GLU B 1 34 ? 12.117 -3.684 -15.266 1 91.5 34 GLU B O 1
ATOM 1650 N N . GLY B 1 35 ? 10.273 -4.961 -15.297 1 90.25 35 GLY B N 1
ATOM 1651 C CA . GLY B 1 35 ? 10.742 -5.844 -16.359 1 90.25 35 GLY B CA 1
ATOM 1652 C C . GLY B 1 35 ? 11.625 -6.965 -15.844 1 90.25 35 GLY B C 1
ATOM 1653 O O . GLY B 1 35 ? 12 -7.863 -16.609 1 90.25 35 GLY B O 1
ATOM 1654 N N . LYS B 1 36 ? 12.109 -6.867 -14.648 1 95 36 LYS B N 1
ATOM 1655 C CA . LYS B 1 36 ? 12.898 -7.934 -14.047 1 95 36 LYS B CA 1
ATOM 1656 C C . LYS B 1 36 ? 12.023 -8.867 -13.219 1 95 36 LYS B C 1
ATOM 1658 O O . LYS B 1 36 ? 11.18 -8.414 -12.445 1 95 36 LYS B O 1
ATOM 1663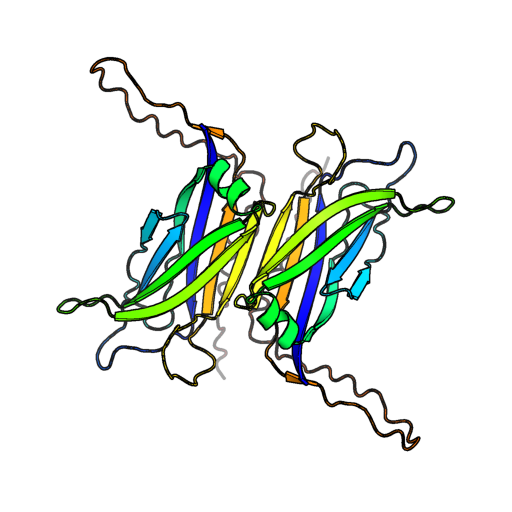 N N . SER B 1 37 ? 12.242 -10.156 -13.398 1 97.62 37 SER B N 1
ATOM 1664 C CA . SER B 1 37 ? 11.391 -11.102 -12.695 1 97.62 37 SER B CA 1
ATOM 1665 C C . SER B 1 37 ? 12.211 -12.062 -11.836 1 97.62 37 SER B C 1
ATOM 1667 O O . SER B 1 37 ? 13.344 -12.398 -12.188 1 97.62 37 SER B O 1
ATOM 1669 N N . GLN B 1 38 ? 11.711 -12.438 -10.688 1 98 38 GLN B N 1
ATOM 1670 C CA . GLN B 1 38 ? 12.234 -13.445 -9.781 1 98 38 GLN B CA 1
ATOM 1671 C C . GLN B 1 38 ? 11.125 -14.359 -9.266 1 98 38 GLN B C 1
ATOM 1673 O O . GLN B 1 38 ? 9.977 -13.93 -9.141 1 98 38 GLN B O 1
ATOM 1678 N N . CYS B 1 39 ? 11.469 -15.578 -8.906 1 97.62 39 CYS B N 1
ATOM 1679 C CA . CYS B 1 39 ? 10.453 -16.547 -8.516 1 97.62 39 CYS B CA 1
ATOM 1680 C C . CYS B 1 39 ? 10.758 -17.141 -7.145 1 97.62 39 CYS B C 1
ATOM 1682 O O . CYS B 1 39 ? 11.922 -17.281 -6.766 1 97.62 39 CYS B O 1
ATOM 1684 N N . THR B 1 40 ? 9.688 -17.5 -6.477 1 96.62 40 THR B N 1
ATOM 1685 C CA . THR B 1 40 ? 9.828 -18.297 -5.258 1 96.62 40 THR B CA 1
ATOM 1686 C C . THR B 1 40 ? 10 -19.781 -5.598 1 96.62 40 THR B C 1
ATOM 1688 O O . THR B 1 40 ? 9.734 -20.203 -6.723 1 96.62 40 THR B O 1
ATOM 1691 N N . GLU B 1 41 ? 10.477 -20.469 -4.523 1 94.25 41 GLU B N 1
ATOM 1692 C CA . GLU B 1 41 ? 10.344 -21.922 -4.645 1 94.25 41 GLU B CA 1
ATOM 1693 C C . GLU B 1 41 ? 8.891 -22.359 -4.516 1 94.25 41 GLU B C 1
ATOM 1695 O O . GLU B 1 41 ? 8.094 -21.703 -3.84 1 94.25 41 GLU B O 1
ATOM 1700 N N . ALA B 1 42 ? 8.586 -23.359 -5.203 1 92.5 42 ALA B N 1
ATOM 1701 C CA . ALA B 1 42 ? 7.211 -23.859 -5.137 1 92.5 42 ALA B CA 1
ATOM 1702 C C . ALA B 1 42 ? 6.906 -24.438 -3.764 1 92.5 42 ALA B C 1
ATOM 1704 O O . ALA B 1 42 ? 7.738 -25.141 -3.186 1 92.5 42 ALA B O 1
ATOM 1705 N N . ASP B 1 43 ? 5.734 -24.016 -3.215 1 85.31 43 ASP B N 1
ATOM 1706 C CA . ASP B 1 43 ? 5.254 -24.656 -1.999 1 85.31 43 ASP B CA 1
ATOM 1707 C C . ASP B 1 43 ? 4.543 -25.969 -2.32 1 85.31 43 ASP B C 1
ATOM 1709 O O . ASP B 1 43 ? 3.475 -25.969 -2.934 1 85.31 43 ASP B O 1
ATOM 1713 N N . VAL B 1 44 ? 5.059 -27.031 -1.806 1 81.44 44 VAL B N 1
ATOM 1714 C CA . VAL B 1 44 ? 4.57 -28.344 -2.188 1 81.44 44 VAL B CA 1
ATOM 1715 C C . VAL B 1 44 ? 3.729 -28.938 -1.055 1 81.44 44 VAL B C 1
ATOM 1717 O O . VAL B 1 44 ? 3.268 -30.078 -1.141 1 81.44 44 VAL B O 1
ATOM 1720 N N . LYS B 1 45 ? 3.449 -28.188 -0.05 1 83.38 45 LYS B N 1
ATOM 1721 C CA . LYS B 1 45 ? 2.812 -28.766 1.129 1 83.38 45 LYS B CA 1
ATOM 1722 C C . LYS B 1 45 ? 1.413 -28.203 1.336 1 83.38 45 LYS B C 1
ATOM 1724 O O . LYS B 1 45 ? 0.496 -28.922 1.739 1 83.38 45 LYS B O 1
ATOM 1729 N N . LYS B 1 46 ? 1.185 -26.938 1.059 1 84.06 46 LYS B N 1
ATOM 1730 C CA . LYS B 1 46 ? -0.008 -26.266 1.566 1 84.06 46 LYS B CA 1
ATOM 1731 C C . LYS B 1 46 ? -1.04 -26.062 0.46 1 84.06 46 LYS B C 1
ATOM 1733 O O . LYS B 1 46 ? -2.086 -25.453 0.684 1 84.06 46 LYS B O 1
ATOM 1738 N N . GLU B 1 47 ? -0.75 -26.516 -0.806 1 89.31 47 GLU B N 1
ATOM 1739 C CA . GLU B 1 47 ? -1.67 -26.578 -1.938 1 89.31 47 GLU B CA 1
ATOM 1740 C C . GLU B 1 47 ? -2.328 -25.219 -2.182 1 89.31 47 GLU B C 1
ATOM 1742 O O . GLU B 1 47 ? -1.67 -24.266 -2.619 1 89.31 47 GLU B O 1
ATOM 1747 N N . THR B 1 48 ? -3.604 -25.047 -1.657 1 91.06 48 THR B N 1
ATOM 1748 C CA . THR B 1 48 ? -4.355 -23.828 -1.957 1 91.06 48 THR B CA 1
ATOM 1749 C C . THR B 1 48 ? -4.016 -22.719 -0.961 1 91.06 48 THR B C 1
ATOM 1751 O O . THR B 1 48 ? -4.516 -21.609 -1.075 1 91.06 48 THR B O 1
ATOM 1754 N N . ASN B 1 49 ? -3.223 -22.938 -0.017 1 95.56 49 ASN B N 1
ATOM 1755 C CA . ASN B 1 49 ? -2.754 -21.969 0.965 1 95.56 49 ASN B CA 1
ATOM 1756 C C . ASN B 1 49 ? -1.231 -21.953 1.06 1 95.56 49 ASN B C 1
ATOM 1758 O O . ASN B 1 49 ? -0.671 -22.094 2.148 1 95.56 49 ASN B O 1
ATOM 1762 N N . PRO B 1 50 ? -0.601 -21.703 0.002 1 96.38 50 PRO B N 1
ATOM 1763 C CA . PRO B 1 50 ? 0.864 -21.75 -0.006 1 96.38 50 PRO B CA 1
ATOM 1764 C C . PRO B 1 50 ? 1.492 -20.672 0.876 1 96.38 50 PRO B C 1
ATOM 1766 O O . PRO B 1 50 ? 0.887 -19.625 1.1 1 96.38 50 PRO B O 1
ATOM 1769 N N . GLU B 1 51 ? 2.703 -20.969 1.352 1 96.81 51 GLU B N 1
ATOM 1770 C CA . GLU B 1 51 ? 3.545 -20.031 2.104 1 96.81 51 GLU B CA 1
ATOM 1771 C C . GLU B 1 51 ? 4.969 -20.016 1.557 1 96.81 51 GLU B C 1
ATOM 1773 O O . GLU B 1 51 ? 5.598 -21.078 1.409 1 96.81 51 GLU B O 1
ATOM 1778 N N . TRP B 1 52 ? 5.508 -18.922 1.247 1 97.38 52 TRP B N 1
ATOM 1779 C CA . TRP B 1 52 ? 6.836 -18.828 0.651 1 97.38 52 TRP B CA 1
ATOM 1780 C C . TRP B 1 52 ? 7.785 -18.062 1.558 1 97.38 52 TRP B C 1
ATOM 1782 O O . TRP B 1 52 ? 8.969 -18.3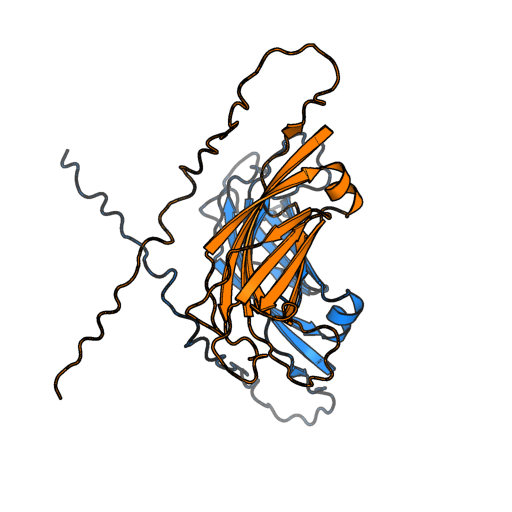91 1.667 1 97.38 52 TRP B O 1
ATOM 1792 N N . ASN B 1 53 ? 7.332 -16.953 2.182 1 96.62 53 ASN B N 1
ATOM 1793 C CA . ASN B 1 53 ? 8.156 -16.094 3.025 1 96.62 53 ASN B CA 1
ATOM 1794 C C . ASN B 1 53 ? 9.5 -15.797 2.367 1 96.62 53 ASN B C 1
ATOM 1796 O O . ASN B 1 53 ? 10.555 -15.961 2.984 1 96.62 53 ASN B O 1
ATOM 1800 N N . THR B 1 54 ? 9.461 -15.375 1.197 1 97.38 54 THR B N 1
ATOM 1801 C CA . THR B 1 54 ? 10.656 -15.117 0.4 1 97.38 54 THR B CA 1
ATOM 1802 C C . THR B 1 54 ? 10.781 -13.625 0.088 1 97.38 54 THR B C 1
ATOM 1804 O O . THR B 1 54 ? 9.789 -12.977 -0.253 1 97.38 54 THR B O 1
ATOM 1807 N N . THR B 1 55 ? 11.977 -13.117 0.254 1 97.94 55 THR B N 1
ATOM 1808 C CA . THR B 1 55 ? 12.258 -11.711 -0.041 1 97.94 55 THR B CA 1
ATOM 1809 C C . THR B 1 55 ? 13.109 -11.586 -1.298 1 97.94 55 THR B C 1
ATOM 1811 O O . THR B 1 55 ? 14.117 -12.289 -1.443 1 97.94 55 THR B O 1
ATOM 1814 N N . PHE B 1 56 ? 12.68 -10.781 -2.213 1 98.25 56 PHE B N 1
ATOM 1815 C CA . PHE B 1 56 ? 13.414 -10.461 -3.43 1 98.25 56 PHE B CA 1
ATOM 1816 C C . PHE B 1 56 ? 13.961 -9.039 -3.379 1 98.25 56 PHE B C 1
ATOM 1818 O O . PHE B 1 56 ? 13.289 -8.133 -2.873 1 98.25 56 PHE B O 1
ATOM 1825 N N . ARG B 1 57 ? 15.117 -8.875 -3.939 1 97.06 57 ARG B N 1
ATOM 1826 C CA . ARG B 1 57 ? 15.711 -7.543 -4.027 1 97.06 57 ARG B CA 1
ATOM 1827 C C . ARG B 1 57 ? 15.758 -7.059 -5.473 1 97.06 57 ARG B C 1
ATOM 1829 O O . ARG B 1 57 ? 16.234 -7.77 -6.355 1 97.06 57 ARG B O 1
ATOM 1836 N N . PHE B 1 58 ? 15.258 -5.926 -5.68 1 97.44 58 PHE B N 1
ATOM 1837 C CA . PHE B 1 58 ? 15.273 -5.309 -7 1 97.44 58 PHE B CA 1
ATOM 1838 C C . PHE B 1 58 ? 15.93 -3.934 -6.945 1 97.44 58 PHE B C 1
ATOM 1840 O O . PHE B 1 58 ? 15.742 -3.184 -5.988 1 97.44 58 PHE B O 1
ATOM 1847 N N . ILE B 1 59 ? 16.688 -3.625 -7.957 1 95.75 59 ILE B N 1
ATOM 1848 C CA . ILE B 1 59 ? 17.234 -2.281 -8.117 1 95.75 59 ILE B CA 1
ATOM 1849 C C . ILE B 1 59 ? 16.359 -1.482 -9.086 1 95.75 59 ILE B C 1
ATOM 1851 O O . ILE B 1 59 ? 16.188 -1.872 -10.242 1 95.75 59 ILE B O 1
ATOM 1855 N N . VAL B 1 60 ? 15.867 -0.437 -8.562 1 96.06 60 VAL B N 1
ATOM 1856 C CA . VAL B 1 60 ? 14.953 0.371 -9.367 1 96.06 60 VAL B CA 1
ATOM 1857 C C . VAL B 1 60 ? 15.609 1.706 -9.711 1 96.06 60 VAL B C 1
ATOM 1859 O O . VAL B 1 60 ? 15.852 2.529 -8.82 1 96.06 60 VAL B O 1
ATOM 1862 N N . PRO B 1 61 ? 15.875 1.947 -10.953 1 94.88 61 PRO B N 1
ATOM 1863 C CA . PRO B 1 61 ? 16.438 3.242 -11.344 1 94.88 61 PRO B CA 1
ATOM 1864 C C . PRO B 1 61 ? 15.5 4.41 -11.047 1 94.88 61 PRO B C 1
ATOM 1866 O O . PRO B 1 61 ? 14.297 4.316 -11.297 1 94.88 61 PRO B O 1
ATOM 1869 N N . GLU B 1 62 ? 16.062 5.484 -10.57 1 93.44 62 GLU B N 1
ATOM 1870 C CA . GLU B 1 62 ? 15.266 6.652 -10.203 1 93.44 62 GLU B CA 1
ATOM 1871 C C . GLU B 1 62 ? 14.547 7.227 -11.422 1 93.44 62 GLU B C 1
ATOM 1873 O O . GLU B 1 62 ? 13.43 7.73 -11.305 1 93.44 62 GLU B O 1
ATOM 1878 N N . GLU B 1 63 ? 15.188 7.133 -12.531 1 93.94 63 GLU B N 1
ATOM 1879 C CA . GLU B 1 63 ? 14.594 7.629 -13.766 1 93.94 63 GLU B CA 1
ATOM 1880 C C . GLU B 1 63 ? 13.25 6.961 -14.039 1 93.94 63 GLU B C 1
ATOM 1882 O O . GLU B 1 63 ? 12.312 7.609 -14.516 1 93.94 63 GLU B O 1
ATOM 1887 N N . ASN B 1 64 ? 13.156 5.68 -13.789 1 94.06 64 ASN B N 1
ATOM 1888 C CA . ASN B 1 64 ? 11.906 4.949 -13.977 1 94.06 64 ASN B CA 1
ATOM 1889 C C . ASN B 1 64 ? 10.828 5.43 -13.016 1 94.06 64 ASN B C 1
ATOM 1891 O O . ASN B 1 64 ? 9.656 5.543 -13.398 1 94.06 64 ASN B O 1
ATOM 1895 N N . ILE B 1 65 ? 11.172 5.68 -11.773 1 92.75 65 ILE B N 1
ATOM 1896 C CA . ILE B 1 65 ? 10.242 6.156 -10.758 1 92.75 65 ILE B CA 1
ATOM 1897 C C . ILE B 1 65 ? 9.688 7.516 -11.164 1 92.75 65 ILE B C 1
ATOM 1899 O O . ILE B 1 65 ? 8.477 7.758 -11.07 1 92.75 65 ILE B O 1
ATOM 1903 N N . ILE B 1 66 ? 10.594 8.367 -11.648 1 91.44 66 ILE B N 1
ATOM 1904 C CA . ILE B 1 66 ? 10.188 9.711 -12.055 1 91.44 66 ILE B CA 1
ATOM 1905 C C . ILE B 1 66 ? 9.242 9.617 -13.25 1 91.44 66 ILE B C 1
ATOM 1907 O O . ILE B 1 66 ? 8.203 10.281 -13.273 1 91.44 66 ILE B O 1
ATOM 1911 N N . ARG B 1 67 ? 9.562 8.82 -14.203 1 93.56 67 ARG B N 1
ATOM 1912 C CA . ARG B 1 67 ? 8.742 8.648 -15.406 1 93.56 67 ARG B CA 1
ATOM 1913 C C . ARG B 1 67 ? 7.363 8.117 -15.047 1 93.56 67 ARG B C 1
ATOM 1915 O O . ARG B 1 67 ? 6.371 8.477 -15.688 1 93.56 67 ARG B O 1
ATOM 1922 N N . ALA B 1 68 ? 7.336 7.277 -14.062 1 92.12 68 ALA B N 1
ATOM 1923 C CA . ALA B 1 68 ? 6.078 6.656 -13.656 1 92.12 68 ALA B CA 1
ATOM 1924 C C . ALA B 1 68 ? 5.387 7.48 -12.57 1 92.12 68 ALA B C 1
ATOM 1926 O O . ALA B 1 68 ? 4.59 6.949 -11.797 1 92.12 68 ALA B O 1
ATOM 1927 N N . GLU B 1 69 ? 5.703 8.742 -12.453 1 90 69 GLU B N 1
ATOM 1928 C CA . GLU B 1 69 ? 5.074 9.688 -11.531 1 90 69 GLU B CA 1
ATOM 1929 C C . GLU B 1 69 ? 5.125 9.172 -10.094 1 90 69 GLU B C 1
ATOM 1931 O O . GLU B 1 69 ? 4.129 9.227 -9.375 1 90 69 GLU B O 1
ATOM 1936 N N . GLY B 1 70 ? 6.242 8.555 -9.734 1 91.19 70 GLY B N 1
ATOM 1937 C CA . GLY B 1 70 ? 6.484 8.141 -8.367 1 91.19 70 GLY B CA 1
ATOM 1938 C C . GLY B 1 70 ? 5.945 6.758 -8.055 1 91.19 70 GLY B C 1
ATOM 1939 O O . GLY B 1 70 ? 5.895 6.352 -6.895 1 91.19 70 GLY B O 1
ATOM 1940 N N . LYS B 1 71 ? 5.496 6.09 -9.102 1 92.56 71 LYS B N 1
ATOM 1941 C CA . LYS B 1 71 ? 4.922 4.762 -8.898 1 92.56 71 LYS B CA 1
ATOM 1942 C C . LYS B 1 71 ? 5.875 3.67 -9.375 1 92.56 71 LYS B C 1
ATOM 1944 O O . LYS B 1 71 ? 6.668 3.891 -10.289 1 92.56 71 LYS B O 1
ATOM 1949 N N . ILE B 1 72 ? 5.887 2.621 -8.672 1 95 72 ILE B N 1
ATOM 1950 C CA . ILE B 1 72 ? 6.629 1.433 -9.078 1 95 72 ILE B CA 1
ATOM 1951 C C . ILE B 1 72 ? 5.66 0.293 -9.375 1 95 72 ILE B C 1
ATOM 1953 O O . ILE B 1 72 ? 4.934 -0.162 -8.492 1 95 72 ILE B O 1
ATOM 1957 N N . SER B 1 73 ? 5.684 -0.127 -10.602 1 94.75 73 SER B N 1
ATOM 1958 C CA . SER B 1 73 ? 4.77 -1.188 -11.016 1 94.75 73 SER B CA 1
ATOM 1959 C C . SER B 1 73 ? 5.32 -2.562 -10.648 1 94.75 73 SER B C 1
ATOM 1961 O O . SER B 1 73 ? 6.473 -2.875 -10.953 1 94.75 73 SER B O 1
ATOM 1963 N N . ILE B 1 74 ? 4.465 -3.334 -10.047 1 96.31 74 ILE B N 1
ATOM 1964 C CA . ILE B 1 74 ? 4.836 -4.684 -9.641 1 96.31 74 ILE B CA 1
ATOM 1965 C C . ILE B 1 74 ? 3.752 -5.668 -10.078 1 96.31 74 ILE B C 1
ATOM 1967 O O . ILE B 1 74 ? 2.559 -5.402 -9.922 1 96.31 74 ILE B O 1
ATOM 1971 N N . LYS B 1 75 ? 4.184 -6.707 -10.625 1 96.69 75 LYS B N 1
ATOM 1972 C CA . LYS B 1 75 ? 3.273 -7.789 -10.992 1 96.69 75 LYS B CA 1
ATOM 1973 C C . LYS B 1 75 ? 3.654 -9.094 -10.289 1 96.69 75 LYS B C 1
ATOM 1975 O O . LYS B 1 75 ? 4.816 -9.508 -10.328 1 96.69 75 LYS B O 1
ATOM 1980 N N . ILE B 1 76 ? 2.701 -9.68 -9.602 1 97.56 76 ILE B N 1
ATOM 1981 C CA . ILE B 1 76 ? 2.893 -10.984 -8.969 1 97.56 76 ILE B CA 1
ATOM 1982 C C . ILE B 1 76 ? 1.996 -12.016 -9.641 1 97.56 76 ILE B C 1
ATOM 1984 O O . ILE B 1 76 ? 0.772 -11.867 -9.672 1 97.56 76 ILE B O 1
ATOM 1988 N N . GLU B 1 77 ? 2.59 -12.992 -10.188 1 97 77 GLU B N 1
ATOM 1989 C CA . GLU B 1 77 ? 1.85 -14.07 -10.836 1 97 77 GLU B CA 1
ATOM 1990 C C . GLU B 1 77 ? 2.006 -15.383 -10.078 1 97 77 GLU B C 1
ATOM 1992 O O . GLU B 1 77 ? 3.1 -15.711 -9.609 1 97 77 GLU B O 1
ATOM 1997 N N . LEU B 1 78 ? 0.949 -16.078 -9.969 1 96.75 78 LEU B N 1
ATOM 1998 C CA . LEU B 1 78 ? 0.95 -17.375 -9.305 1 96.75 78 LEU B CA 1
ATOM 1999 C C . LEU B 1 78 ? 0.797 -18.516 -10.32 1 96.75 78 LEU B C 1
ATOM 2001 O O . LEU B 1 78 ? -0.058 -18.438 -11.211 1 96.75 78 LEU B O 1
ATOM 2005 N N . PHE B 1 79 ? 1.667 -19.516 -10.094 1 95.62 79 PHE B N 1
ATOM 2006 C CA . PHE B 1 79 ? 1.651 -20.672 -10.984 1 95.62 79 PHE B CA 1
ATOM 2007 C C . PHE B 1 79 ? 1.673 -21.969 -10.18 1 95.62 79 PHE B C 1
ATOM 2009 O O . PHE B 1 79 ? 2.25 -22.031 -9.094 1 95.62 79 PHE B O 1
ATOM 2016 N N . CYS B 1 80 ? 1.039 -22.938 -10.758 1 94.88 80 CYS B N 1
ATOM 2017 C CA . CYS B 1 80 ? 1.18 -24.297 -10.258 1 94.88 80 CYS B CA 1
ATOM 2018 C C . CYS B 1 80 ? 2.229 -25.078 -11.055 1 94.88 80 CYS B C 1
ATOM 2020 O O . CYS B 1 80 ? 2.078 -25.266 -12.266 1 94.88 80 CYS B O 1
ATOM 2022 N N . LYS B 1 81 ? 3.207 -25.469 -10.344 1 93.12 81 LYS B N 1
ATOM 2023 C CA . LYS B 1 81 ? 4.293 -26.203 -10.992 1 93.12 81 LYS B CA 1
ATOM 2024 C C . LYS B 1 81 ? 3.861 -27.609 -11.344 1 93.12 81 LYS B C 1
ATOM 2026 O O . LYS B 1 81 ? 3.316 -28.328 -10.5 1 93.12 81 LYS B O 1
ATOM 2031 N N . ARG B 1 82 ? 4.113 -27.906 -12.594 1 88.44 82 ARG B N 1
ATOM 2032 C CA . ARG B 1 82 ? 3.807 -29.25 -13.062 1 88.44 82 ARG B CA 1
ATOM 2033 C C . ARG B 1 82 ? 5.066 -29.953 -13.539 1 88.44 82 ARG B C 1
ATOM 2035 O O . ARG B 1 82 ? 6.027 -29.312 -13.969 1 88.44 82 ARG B O 1
ATOM 2042 N N . SER B 1 83 ? 5.074 -31.203 -13.406 1 83.69 83 SER B N 1
ATOM 2043 C CA . SER B 1 83 ? 6.254 -32 -13.742 1 83.69 83 SER B CA 1
ATOM 2044 C C . SER B 1 83 ? 6.305 -32.312 -15.227 1 83.69 83 SER B C 1
ATOM 2046 O O . SER B 1 83 ? 7.367 -32.25 -15.852 1 83.69 83 SER B O 1
ATOM 2048 N N . LEU B 1 84 ? 5.242 -32.688 -15.914 1 85.25 84 LEU B N 1
ATOM 2049 C CA . LEU B 1 84 ? 5.273 -33.188 -17.266 1 85.25 84 LEU B CA 1
ATOM 2050 C C . LEU B 1 84 ? 4.691 -32.188 -18.25 1 85.25 84 LEU B C 1
ATOM 2052 O O . LEU B 1 84 ? 4.859 -32.312 -19.469 1 85.25 84 LEU B O 1
ATOM 2056 N N . SER B 1 85 ? 3.971 -31.266 -17.766 1 83.88 85 SER B N 1
ATOM 2057 C CA . SER B 1 85 ? 3.348 -30.266 -18.625 1 83.88 85 SER B CA 1
ATOM 2058 C C . SER B 1 85 ? 3.783 -28.859 -18.234 1 83.88 85 SER B C 1
ATOM 2060 O O . SER B 1 85 ? 4.566 -28.688 -17.297 1 83.88 85 SER B O 1
ATOM 2062 N N . ASN B 1 86 ? 3.385 -27.922 -19.062 1 90.81 86 ASN B N 1
ATOM 2063 C CA . ASN B 1 86 ? 3.639 -26.531 -18.719 1 90.81 86 ASN B CA 1
ATOM 2064 C C . ASN B 1 86 ? 2.953 -26.125 -17.406 1 90.81 86 ASN B C 1
ATOM 2066 O O . ASN B 1 86 ? 1.867 -26.625 -17.109 1 90.81 86 ASN B O 1
ATOM 2070 N N . ASP B 1 87 ? 3.52 -25.25 -16.656 1 92.75 87 ASP B N 1
ATOM 2071 C CA . ASP B 1 87 ? 2.93 -24.75 -15.422 1 92.75 87 ASP B CA 1
ATOM 2072 C C . ASP B 1 87 ? 1.568 -24.109 -15.672 1 92.75 87 ASP B C 1
ATOM 2074 O O . ASP B 1 87 ? 1.333 -23.562 -16.75 1 92.75 87 ASP B O 1
ATOM 2078 N N . LYS B 1 88 ? 0.704 -24.297 -14.75 1 91.81 88 LYS B N 1
ATOM 2079 C CA . LYS B 1 88 ? -0.643 -23.75 -14.906 1 91.81 88 LYS B CA 1
ATOM 2080 C C . LYS B 1 88 ? -0.781 -22.406 -14.195 1 91.81 88 LYS B C 1
ATOM 2082 O O . LYS B 1 88 ? -0.398 -22.266 -13.031 1 91.81 88 LYS B O 1
ATOM 2087 N N . TYR B 1 89 ? -1.357 -21.531 -14.938 1 93.69 89 TYR B N 1
ATOM 2088 C CA . TYR B 1 89 ? -1.624 -20.203 -14.398 1 93.69 89 TYR B CA 1
ATOM 2089 C C . TYR B 1 89 ? -2.779 -20.25 -13.406 1 93.69 89 TYR B C 1
ATOM 2091 O O . TYR B 1 89 ? -3.822 -20.844 -13.68 1 93.69 89 TYR B O 1
ATOM 2099 N N . ILE B 1 90 ? -2.57 -19.625 -12.234 1 92.75 90 ILE B N 1
ATOM 2100 C CA . ILE B 1 90 ? -3.605 -19.594 -11.211 1 92.75 90 ILE B CA 1
ATOM 2101 C C . ILE B 1 90 ? -4.254 -18.219 -11.156 1 92.75 90 ILE B C 1
ATOM 2103 O O . ILE B 1 90 ? -5.48 -18.094 -11.188 1 92.75 90 ILE B O 1
ATOM 2107 N N . GLY B 1 91 ? -3.416 -17.234 -11.055 1 94.38 91 GLY B N 1
ATOM 2108 C CA . GLY B 1 91 ? -3.875 -15.859 -10.938 1 94.38 91 GLY B CA 1
ATOM 2109 C C . GLY B 1 91 ? -2.742 -14.859 -10.781 1 94.38 91 GLY B C 1
ATOM 2110 O O . GLY B 1 91 ? -1.57 -15.219 -10.898 1 94.38 91 GLY B O 1
ATOM 2111 N N . GLU B 1 92 ? -3.225 -13.586 -10.648 1 95 92 GLU B N 1
ATOM 2112 C CA . GLU B 1 92 ? -2.207 -12.547 -10.539 1 95 92 GLU B CA 1
ATOM 2113 C C . GLU B 1 92 ? -2.693 -11.383 -9.68 1 95 92 GLU B C 1
ATOM 2115 O O . GLU B 1 92 ? -3.891 -11.266 -9.406 1 95 92 GLU B O 1
ATOM 2120 N N . VAL B 1 93 ? -1.753 -10.672 -9.195 1 94.75 93 VAL B N 1
ATOM 2121 C CA . VAL B 1 93 ? -1.974 -9.391 -8.523 1 94.75 93 VAL B CA 1
ATOM 2122 C C . VAL B 1 93 ? -1.119 -8.312 -9.18 1 94.75 93 VAL B C 1
ATOM 2124 O O . VAL B 1 93 ? 0.098 -8.461 -9.305 1 94.75 93 VAL B O 1
ATOM 2127 N N . ASN B 1 94 ? -1.762 -7.301 -9.672 1 92.44 94 ASN B N 1
ATOM 2128 C CA . ASN B 1 94 ? -1.093 -6.129 -10.227 1 92.44 94 ASN B CA 1
ATOM 2129 C C . ASN B 1 94 ? -1.174 -4.934 -9.281 1 92.44 94 ASN B C 1
ATOM 2131 O O . ASN B 1 94 ? -2.268 -4.496 -8.922 1 92.44 94 ASN B O 1
ATOM 2135 N N . LEU B 1 95 ? -0.012 -4.48 -8.93 1 90.12 95 LEU B N 1
ATOM 2136 C CA . LEU B 1 95 ? 0.014 -3.428 -7.918 1 90.12 95 LEU B CA 1
ATOM 2137 C C . LEU B 1 95 ? 0.927 -2.283 -8.352 1 90.12 95 LEU B C 1
ATOM 2139 O O . LEU B 1 95 ? 1.804 -2.469 -9.195 1 90.12 95 LEU B O 1
ATOM 2143 N N . SER B 1 96 ? 0.692 -1.199 -7.742 1 91.81 96 SER B N 1
ATOM 2144 C CA . SER B 1 96 ? 1.558 -0.034 -7.895 1 91.81 96 SER B CA 1
ATOM 2145 C C . SER B 1 96 ? 2.016 0.493 -6.535 1 91.81 96 SER B C 1
ATOM 2147 O O . SER B 1 96 ? 1.189 0.813 -5.68 1 91.81 96 SER B O 1
ATOM 2149 N N . LEU B 1 97 ? 3.26 0.525 -6.363 1 93.19 97 LEU B N 1
ATOM 2150 C CA . LEU B 1 97 ? 3.82 1.033 -5.117 1 93.19 97 LEU B CA 1
ATOM 2151 C C . LEU B 1 97 ? 4.156 2.516 -5.238 1 93.19 97 LEU B C 1
ATOM 2153 O O . LEU B 1 97 ? 4.727 2.947 -6.242 1 93.19 97 LEU B O 1
ATOM 2157 N N . ASP B 1 98 ? 3.732 3.295 -4.266 1 92.62 98 ASP B N 1
ATOM 2158 C CA . ASP B 1 98 ? 4.129 4.699 -4.199 1 92.62 98 ASP B CA 1
ATOM 2159 C C . ASP B 1 98 ? 5.543 4.844 -3.643 1 92.62 98 ASP B C 1
ATOM 2161 O O . ASP B 1 98 ? 5.852 4.316 -2.572 1 92.62 98 ASP B O 1
ATOM 2165 N N . SER B 1 99 ? 6.324 5.562 -4.312 1 92.38 99 SER B N 1
ATOM 2166 C CA . SER B 1 99 ? 7.719 5.723 -3.912 1 92.38 99 SER B CA 1
ATOM 2167 C C . SER B 1 99 ? 7.836 6.496 -2.604 1 92.38 99 SER B C 1
ATOM 2169 O O . SER B 1 99 ? 8.883 6.477 -1.957 1 92.38 99 SER B O 1
ATOM 2171 N N . GLN B 1 100 ? 6.801 7.207 -2.242 1 90.88 100 GLN B N 1
ATOM 2172 C CA . GLN B 1 100 ? 6.812 7.941 -0.981 1 90.88 100 GLN B CA 1
ATOM 2173 C C . GLN B 1 100 ? 6.715 6.992 0.208 1 90.88 100 GLN B C 1
ATOM 2175 O O . GLN B 1 100 ? 7.016 7.371 1.341 1 90.88 100 GLN B O 1
ATOM 2180 N N . CYS B 1 101 ? 6.234 5.789 -0.048 1 93.81 101 CYS B N 1
ATOM 2181 C CA . CYS B 1 101 ? 6.07 4.832 1.041 1 93.81 101 CYS B CA 1
ATOM 2182 C C . CYS B 1 101 ? 7.34 4.012 1.241 1 93.81 101 CYS B C 1
ATOM 2184 O O . CYS B 1 101 ? 7.711 3.213 0.38 1 93.81 101 CYS B O 1
ATOM 2186 N N . ALA B 1 102 ? 7.875 4.18 2.363 1 93.69 102 ALA B N 1
ATOM 2187 C CA . ALA B 1 102 ? 9.109 3.463 2.684 1 93.69 102 ALA B CA 1
ATOM 2188 C C . ALA B 1 102 ? 8.82 1.999 3.006 1 93.69 102 ALA B C 1
ATOM 2190 O O . ALA B 1 102 ? 9.602 1.115 2.65 1 93.69 102 ALA B O 1
ATOM 2191 N N . LYS B 1 103 ? 7.773 1.761 3.689 1 95.94 103 LYS B N 1
ATOM 2192 C CA . LYS B 1 103 ? 7.371 0.41 4.07 1 95.94 103 LYS B CA 1
ATOM 2193 C C . LYS B 1 103 ? 5.883 0.185 3.799 1 95.94 103 LYS B C 1
ATOM 2195 O O . LYS B 1 103 ? 5.059 1.062 4.066 1 95.94 103 LYS B O 1
ATOM 2200 N N . SER B 1 104 ? 5.605 -0.962 3.299 1 96.31 104 SER B N 1
ATOM 2201 C CA . SER B 1 104 ? 4.215 -1.324 3.037 1 96.31 104 SER B CA 1
ATOM 2202 C C . SER B 1 104 ? 3.969 -2.803 3.314 1 96.31 104 SER B C 1
ATOM 2204 O O . SER B 1 104 ? 4.855 -3.635 3.107 1 96.31 104 SER B O 1
ATOM 2206 N N . CYS B 1 105 ? 2.855 -3.125 3.781 1 96.56 105 CYS B N 1
ATOM 2207 C CA . CYS B 1 105 ? 2.342 -4.477 3.963 1 96.56 105 CYS B CA 1
ATOM 2208 C C . CYS B 1 105 ? 0.896 -4.578 3.49 1 96.56 105 CYS B C 1
ATOM 2210 O O . CYS B 1 105 ? 0.051 -3.775 3.887 1 96.56 105 CYS B O 1
ATOM 2212 N N . ASN B 1 106 ? 0.679 -5.582 2.689 1 96.75 106 ASN B N 1
ATOM 2213 C CA . ASN B 1 106 ? -0.623 -5.602 2.031 1 96.75 106 ASN B CA 1
ATOM 2214 C C . ASN B 1 106 ? -1.188 -7.02 1.95 1 96.75 106 ASN B C 1
ATOM 2216 O O . ASN B 1 106 ? -0.435 -7.992 1.906 1 96.75 106 ASN B O 1
ATOM 2220 N N . THR B 1 107 ? -2.436 -7.137 2.012 1 97.06 107 THR B N 1
ATOM 2221 C CA . THR B 1 107 ? -3.213 -8.305 1.611 1 97.06 107 THR B CA 1
ATOM 2222 C C . THR B 1 107 ? -4.129 -7.969 0.439 1 97.06 107 THR B C 1
ATOM 2224 O O . THR B 1 107 ? -5.008 -7.113 0.557 1 97.06 107 THR B O 1
ATOM 2227 N N . CYS B 1 108 ? -3.91 -8.664 -0.646 1 96.06 108 CYS B N 1
ATOM 2228 C CA . CYS B 1 108 ? -4.629 -8.312 -1.865 1 96.06 108 CYS B CA 1
ATOM 2229 C C . CYS B 1 108 ? -5.43 -9.5 -2.387 1 96.06 108 CYS B C 1
ATOM 2231 O O . CYS B 1 108 ? -5.074 -10.656 -2.133 1 96.06 108 CYS B O 1
ATOM 2233 N N . LEU B 1 109 ? -6.449 -9.141 -3.113 1 93.19 109 LEU B N 1
ATOM 2234 C CA . LEU B 1 109 ? -7.234 -10.164 -3.801 1 93.19 109 LEU B CA 1
ATOM 2235 C C . LEU B 1 109 ? -6.555 -10.586 -5.098 1 93.19 109 LEU B C 1
ATOM 2237 O O . LEU B 1 109 ? -6.062 -9.742 -5.852 1 93.19 109 LEU B O 1
ATOM 2241 N N . VAL B 1 110 ? -6.539 -11.859 -5.23 1 95.12 110 VAL B N 1
ATOM 2242 C CA . VAL B 1 110 ? -5.969 -12.406 -6.461 1 95.12 110 VAL B CA 1
ATOM 2243 C C . VAL B 1 110 ? -6.984 -12.281 -7.598 1 95.12 110 VAL B C 1
ATOM 2245 O O . VAL B 1 110 ? -8.172 -12.555 -7.41 1 95.12 110 VAL B O 1
ATOM 2248 N N . ASP B 1 111 ? -6.426 -11.758 -8.75 1 90.31 111 ASP B N 1
ATOM 2249 C CA . ASP B 1 111 ? -7.277 -11.602 -9.922 1 90.31 111 ASP B CA 1
ATOM 2250 C C . ASP B 1 111 ? -6.961 -12.648 -10.977 1 90.31 111 ASP B C 1
ATOM 2252 O O . ASP B 1 111 ? -5.805 -13.055 -11.133 1 90.31 111 ASP B O 1
ATOM 2256 N N . ARG B 1 112 ? -7.887 -13.133 -11.641 1 84.19 112 ARG B N 1
ATOM 2257 C CA . ARG B 1 112 ? -7.656 -14.055 -12.75 1 84.19 112 ARG B CA 1
ATOM 2258 C C . ARG B 1 112 ? -8.094 -13.43 -14.078 1 84.19 112 ARG B C 1
ATOM 2260 O O . ARG B 1 112 ? -9.219 -13.648 -14.523 1 84.19 112 ARG B O 1
ATOM 2267 N N . ASN B 1 113 ? -7.457 -12.281 -14.414 1 63.28 113 ASN B N 1
ATOM 2268 C CA . ASN B 1 113 ? -7.688 -11.586 -15.672 1 63.28 113 ASN B CA 1
ATOM 2269 C C . ASN B 1 113 ? -8.094 -12.555 -16.781 1 63.28 113 ASN B C 1
ATOM 2271 O O . ASN B 1 113 ? -7.43 -13.57 -17 1 63.28 113 ASN B O 1
ATOM 2275 N N . GLY B 1 114 ? -9.367 -12.672 -17.281 1 55.91 114 GLY B N 1
ATOM 2276 C CA . GLY B 1 114 ? -9.852 -13.445 -18.422 1 55.91 114 GLY B CA 1
ATOM 2277 C C . GLY B 1 114 ? -10.906 -14.461 -18.047 1 55.91 114 GLY B C 1
ATOM 2278 O O . GLY B 1 114 ? -11.531 -15.07 -18.922 1 55.91 114 GLY B O 1
ATOM 2279 N N . THR B 1 115 ? -10.648 -14.953 -16.922 1 50.25 115 THR B N 1
ATOM 2280 C CA . THR B 1 115 ? -11.547 -16.109 -16.844 1 50.25 115 THR B CA 1
ATOM 2281 C C . THR B 1 115 ? -12.969 -15.656 -16.5 1 50.25 115 THR B C 1
ATOM 2283 O O . THR B 1 115 ? -13.164 -14.602 -15.898 1 50.25 115 THR B O 1
ATOM 2286 N N . ASN B 1 116 ? -13.797 -15.992 -17.453 1 49.56 116 ASN B N 1
ATOM 2287 C CA . ASN B 1 116 ? -15.242 -16 -17.266 1 49.56 116 ASN B CA 1
ATOM 2288 C C . ASN B 1 116 ? -15.625 -16.359 -15.828 1 49.56 116 ASN B C 1
ATOM 2290 O O . ASN B 1 116 ? -16.766 -16.75 -15.57 1 49.56 116 ASN B O 1
ATOM 2294 N N . TYR B 1 117 ? -14.734 -16.531 -15.133 1 45.47 117 TYR B N 1
ATOM 2295 C CA . TYR B 1 117 ? -15.164 -17 -13.82 1 45.47 117 TYR B CA 1
ATOM 2296 C C . TYR B 1 117 ? -15.797 -15.875 -13.016 1 45.47 117 TYR B C 1
ATOM 2298 O O . TYR B 1 117 ? -15.305 -14.742 -13.031 1 45.47 117 TYR B O 1
ATOM 2306 N N . LYS B 1 118 ? -16.969 -16.016 -13.102 1 46.53 118 LYS B N 1
ATOM 2307 C CA . LYS B 1 118 ? -17.859 -15.148 -12.352 1 46.53 118 LYS B CA 1
ATOM 2308 C C . LYS B 1 118 ? -17.438 -15.039 -10.891 1 46.53 118 LYS B C 1
ATOM 2310 O O . LYS B 1 118 ? -18.141 -14.422 -10.078 1 46.53 118 LYS B O 1
ATOM 2315 N N . SER B 1 119 ? -16.438 -16.047 -10.484 1 52.88 119 SER B N 1
ATOM 2316 C CA . SER B 1 119 ? -16.281 -16.031 -9.039 1 52.88 119 SER B CA 1
ATOM 2317 C C . SER B 1 119 ? -15.555 -14.773 -8.57 1 52.88 119 SER B C 1
ATOM 2319 O O . SER B 1 119 ? -14.695 -14.25 -9.273 1 52.88 119 SER B O 1
ATOM 2321 N N . SER B 1 120 ? -16.031 -14.148 -7.551 1 59.66 120 SER B N 1
ATOM 2322 C CA . SER B 1 120 ? -15.664 -12.852 -6.98 1 59.66 120 SER B CA 1
ATOM 2323 C C . SER B 1 120 ? -14.422 -12.961 -6.105 1 59.66 120 SER B C 1
ATOM 2325 O O . SER B 1 120 ? -13.828 -11.945 -5.734 1 59.66 120 SER B O 1
ATOM 2327 N N . ASN B 1 121 ? -13.992 -14.289 -5.781 1 73.44 121 ASN B N 1
ATOM 2328 C CA . ASN B 1 121 ? -12.867 -14.391 -4.852 1 73.44 121 ASN B CA 1
ATOM 2329 C C . ASN B 1 121 ? -11.883 -15.477 -5.277 1 73.44 121 ASN B C 1
ATOM 2331 O O . ASN B 1 121 ? -12.227 -16.656 -5.281 1 73.44 121 ASN B O 1
ATOM 2335 N N . PHE B 1 122 ? -10.742 -15.273 -5.77 1 87.81 122 PHE B N 1
ATOM 2336 C CA . PHE B 1 122 ? -9.727 -16.203 -6.246 1 87.81 122 PHE B CA 1
ATOM 2337 C C . PHE B 1 122 ? -8.602 -16.344 -5.234 1 87.81 122 PHE B C 1
ATOM 2339 O O . PHE B 1 122 ? -7.527 -16.844 -5.555 1 87.81 122 PHE B O 1
ATOM 2346 N N . GLY B 1 123 ? -8.898 -15.891 -4.066 1 94.38 123 GLY B N 1
ATOM 2347 C CA . GLY B 1 123 ? -7.91 -15.984 -3.004 1 94.38 123 GLY B CA 1
ATOM 2348 C C . GLY B 1 123 ? -7.258 -14.648 -2.676 1 94.38 123 GLY B C 1
ATOM 2349 O O . GLY B 1 123 ? -7.656 -13.609 -3.209 1 94.38 123 GLY B O 1
ATOM 2350 N N . THR B 1 124 ? -6.395 -14.758 -1.705 1 95.75 124 THR B N 1
ATOM 2351 C CA . THR B 1 124 ? -5.691 -13.555 -1.268 1 95.75 124 THR B CA 1
ATOM 2352 C C . THR B 1 124 ? -4.184 -13.789 -1.256 1 95.75 124 THR B C 1
ATOM 2354 O O . THR B 1 124 ? -3.723 -14.93 -1.179 1 95.75 124 THR B O 1
ATOM 2357 N N . LEU B 1 125 ? -3.506 -12.75 -1.447 1 97.31 125 LEU B N 1
ATOM 2358 C CA . LEU B 1 125 ? -2.049 -12.766 -1.42 1 97.31 125 LEU B CA 1
ATOM 2359 C C . LEU B 1 125 ? -1.509 -11.727 -0.442 1 97.31 125 LEU B C 1
ATOM 2361 O O . LEU B 1 125 ? -1.964 -10.586 -0.432 1 97.31 125 LEU B O 1
ATOM 2365 N N . ARG B 1 126 ? -0.572 -12.148 0.386 1 97.88 126 ARG B N 1
ATOM 2366 C CA . ARG B 1 126 ? 0.051 -11.258 1.361 1 97.88 126 ARG B CA 1
ATOM 2367 C C . ARG B 1 126 ? 1.496 -10.953 0.979 1 97.88 126 ARG B C 1
ATOM 2369 O O . ARG B 1 126 ? 2.283 -11.867 0.726 1 97.88 126 ARG B O 1
ATOM 2376 N N . TYR B 1 127 ? 1.787 -9.664 0.944 1 97.94 127 TYR B N 1
ATOM 2377 C CA . TYR B 1 127 ? 3.145 -9.25 0.614 1 97.94 127 TYR B CA 1
ATOM 2378 C C . TYR B 1 127 ? 3.533 -7.996 1.391 1 97.94 127 TYR B C 1
ATOM 2380 O O . TYR B 1 127 ? 2.676 -7.324 1.969 1 97.94 127 TYR B O 1
ATOM 2388 N N . SER B 1 128 ? 4.84 -7.742 1.408 1 97.81 128 SER B N 1
ATOM 2389 C CA . SER B 1 128 ? 5.363 -6.5 1.962 1 97.81 128 SER B CA 1
ATOM 2390 C C . SER B 1 128 ? 6.516 -5.961 1.12 1 97.81 128 SER B C 1
ATOM 2392 O O . SER B 1 128 ? 7.109 -6.695 0.329 1 97.81 128 SER B O 1
ATOM 2394 N N . SER B 1 129 ? 6.727 -4.676 1.242 1 97.69 129 SER B N 1
ATOM 2395 C CA . SER B 1 129 ? 7.809 -4.039 0.497 1 97.69 129 SER B CA 1
ATOM 2396 C C . SER B 1 129 ? 8.531 -3.002 1.352 1 97.69 129 SER B C 1
ATOM 2398 O O . SER B 1 129 ? 7.934 -2.404 2.25 1 97.69 129 SER B O 1
ATOM 2400 N N . VAL B 1 130 ? 9.797 -2.855 1.147 1 97 130 VAL B N 1
ATOM 2401 C CA . VAL B 1 130 ? 10.641 -1.812 1.727 1 97 130 VAL B CA 1
ATOM 2402 C C . VAL B 1 130 ? 11.453 -1.133 0.627 1 97 130 VAL B C 1
ATOM 2404 O O . VAL B 1 130 ? 12.18 -1.796 -0.114 1 97 130 VAL B O 1
ATOM 2407 N N . LEU B 1 131 ? 11.258 0.138 0.544 1 96.19 131 LEU B N 1
ATOM 2408 C CA . LEU B 1 131 ? 11.992 0.915 -0.447 1 96.19 131 LEU B CA 1
ATOM 2409 C C . LEU B 1 131 ? 13.094 1.731 0.215 1 96.19 131 LEU B C 1
ATOM 2411 O O . LEU B 1 131 ? 12.828 2.564 1.081 1 96.19 131 LEU B O 1
ATOM 2415 N N . GLY B 1 132 ? 14.289 1.506 -0.309 1 94.25 132 GLY B N 1
ATOM 2416 C CA . GLY B 1 132 ? 15.438 2.162 0.296 1 94.25 132 GLY B CA 1
ATOM 2417 C C . GLY B 1 132 ? 15.688 3.555 -0.252 1 94.25 132 GLY B C 1
ATOM 2418 O O . GLY B 1 132 ? 14.945 4.031 -1.113 1 94.25 132 GLY B O 1
ATOM 2419 N N . ASP B 1 133 ? 16.766 4.117 0.297 1 90.31 133 ASP B N 1
ATOM 2420 C CA . ASP B 1 133 ? 17.172 5.461 -0.119 1 90.31 133 ASP B CA 1
ATOM 2421 C C . ASP B 1 133 ? 17.859 5.434 -1.476 1 90.31 133 ASP B C 1
ATOM 2423 O O . ASP B 1 133 ? 18.266 4.367 -1.948 1 90.31 133 ASP B O 1
ATOM 2427 N N . LYS B 1 134 ? 17.938 6.605 -2.012 1 90.5 134 LYS B N 1
ATOM 2428 C CA . LYS B 1 134 ? 18.641 6.742 -3.291 1 90.5 134 LYS B CA 1
ATOM 2429 C C . LYS B 1 134 ? 20.125 6.469 -3.141 1 90.5 134 LYS B C 1
ATOM 2431 O O . LYS B 1 134 ? 20.719 6.793 -2.109 1 90.5 134 LYS B O 1
ATOM 2436 N N . PHE B 1 135 ? 20.688 5.75 -4.188 1 89.06 135 PHE B N 1
ATOM 2437 C CA . PHE B 1 135 ? 22.141 5.562 -4.27 1 89.06 135 PHE B CA 1
ATOM 2438 C C . PHE B 1 135 ? 22.609 5.668 -5.711 1 89.06 135 PHE B C 1
ATOM 2440 O O . PHE B 1 135 ? 21.812 5.645 -6.645 1 89.06 135 PHE B O 1
ATOM 2447 N N . ILE B 1 136 ? 23.875 5.914 -5.906 1 88.62 136 ILE B N 1
ATOM 2448 C CA . ILE B 1 136 ? 24.453 6.043 -7.242 1 88.62 136 ILE B CA 1
ATOM 2449 C C . ILE B 1 136 ? 25.047 4.707 -7.672 1 88.62 136 ILE B C 1
ATOM 2451 O O . ILE B 1 136 ? 25.844 4.113 -6.941 1 88.62 136 ILE B O 1
ATOM 2455 N N . LEU B 1 137 ? 24.469 4.219 -8.734 1 76.94 137 LEU B N 1
ATOM 2456 C CA . LEU B 1 137 ? 25.031 3.006 -9.32 1 76.94 137 LEU B CA 1
ATOM 2457 C C . LEU B 1 137 ? 26.266 3.324 -10.164 1 76.94 137 LEU B C 1
ATOM 2459 O O . LEU B 1 137 ? 26.219 4.23 -11 1 76.94 137 LEU B O 1
ATOM 2463 N N . ALA B 1 138 ? 27.562 3.1 -9.805 1 61.59 138 ALA B N 1
ATOM 2464 C CA . ALA B 1 138 ? 28.812 3.316 -10.539 1 61.59 138 ALA B CA 1
ATOM 2465 C C . ALA B 1 138 ? 28.797 2.574 -11.875 1 61.59 138 ALA B C 1
ATOM 2467 O O . ALA B 1 138 ? 28.25 1.471 -11.969 1 61.59 138 ALA B O 1
ATOM 2468 N N . ASP B 1 139 ? 28.688 3.264 -13.031 1 52.5 139 ASP B N 1
ATOM 2469 C CA . ASP B 1 139 ? 28.859 2.688 -14.359 1 52.5 139 ASP B CA 1
ATOM 2470 C C . ASP B 1 139 ? 30.062 1.738 -14.398 1 52.5 139 ASP B C 1
ATOM 2472 O O . ASP B 1 139 ? 31.156 2.109 -14.008 1 52.5 139 ASP B O 1
ATOM 2476 N N . SER B 1 140 ? 30.031 0.454 -14.211 1 44.62 140 SER B N 1
ATOM 2477 C CA . SER B 1 140 ? 31.188 -0.394 -14.477 1 44.62 140 SER B CA 1
ATOM 2478 C C . SER B 1 140 ? 31.75 -0.141 -15.875 1 44.62 140 SER B C 1
ATOM 2480 O O . SER B 1 140 ? 31.328 -0.774 -16.844 1 44.62 140 SER B O 1
ATOM 2482 N N . SER B 1 141 ? 31.906 0.889 -16.562 1 37.12 141 SER B N 1
ATOM 2483 C CA . SER B 1 141 ? 32.594 0.78 -17.859 1 37.12 141 SER B CA 1
ATOM 2484 C C . SER B 1 141 ? 33.875 -0.009 -17.719 1 37.12 141 SER B C 1
ATOM 2486 O O . SER B 1 141 ? 34.125 -0.958 -18.484 1 37.12 141 SER B O 1
ATOM 2488 N N . SER B 1 142 ? 35.344 0.555 -18.109 1 33.47 142 SER B N 1
ATOM 2489 C CA . SER B 1 142 ? 36.531 0.188 -18.875 1 33.47 142 SER B CA 1
ATOM 2490 C C . SER B 1 142 ? 37.406 -0.804 -18.109 1 33.47 142 SER B C 1
ATOM 2492 O O . SER B 1 142 ? 38.281 -1.433 -18.688 1 33.47 142 SER B O 1
ATOM 2494 N N . SER B 1 143 ? 38.219 -0.491 -17 1 33.69 143 SER B N 1
ATOM 2495 C CA . SER B 1 143 ? 39.562 -1.061 -16.922 1 33.69 143 SER B CA 1
ATOM 2496 C C . SER B 1 143 ? 39.531 -2.584 -17 1 33.69 143 SER B C 1
ATOM 2498 O O . SER B 1 143 ? 38.469 -3.191 -16.812 1 33.69 143 SER B O 1
ATOM 2500 N N . SER B 1 144 ? 40.969 -3.395 -17.109 1 33.25 144 SER B N 1
ATOM 2501 C CA . SER B 1 144 ? 41.688 -4.656 -17.109 1 33.25 144 SER B CA 1
ATOM 2502 C C . SER B 1 144 ? 41.094 -5.66 -16.141 1 33.25 144 SER B C 1
ATOM 2504 O O . SER B 1 144 ? 40.344 -5.277 -15.25 1 33.25 144 SER B O 1
ATOM 2506 N N . SER B 1 145 ? 41.688 -7.07 -16.094 1 30.97 145 SER B N 1
ATOM 2507 C CA . SER B 1 145 ? 41.469 -8.453 -15.695 1 30.97 145 SER B CA 1
ATOM 2508 C C . SER B 1 145 ? 41.219 -8.562 -14.195 1 30.97 145 SER B C 1
ATOM 2510 O O . SER B 1 145 ? 41.031 -9.664 -13.664 1 30.97 145 SER B O 1
ATOM 2512 N N . SER B 1 146 ? 41.844 -7.648 -13.336 1 29.95 146 SER B N 1
ATOM 2513 C CA . SER B 1 146 ? 42.031 -8.242 -12.016 1 29.95 146 SER B CA 1
ATOM 2514 C C . SER B 1 146 ? 40.719 -8.68 -11.406 1 29.95 146 SER B C 1
ATOM 2516 O O . SER B 1 146 ? 39.656 -8.07 -11.672 1 29.95 146 SER B O 1
ATOM 2518 N N . SER B 1 147 ? 40.562 -10.016 -10.883 1 28.44 147 SER B N 1
ATOM 2519 C CA . SER B 1 147 ? 39.625 -10.914 -10.195 1 28.44 147 SER B CA 1
ATOM 2520 C C . SER B 1 147 ? 38.875 -10.188 -9.078 1 28.44 147 SER B C 1
ATOM 2522 O O . SER B 1 147 ? 38.469 -10.805 -8.094 1 28.44 147 SER B O 1
ATOM 2524 N N . SER B 1 148 ? 38.656 -8.875 -9.18 1 27.25 148 SER B N 1
ATOM 2525 C CA . SER B 1 148 ? 38.125 -8.195 -8 1 27.25 148 SER B CA 1
ATOM 2526 C C . SER B 1 148 ? 36.844 -8.875 -7.5 1 27.25 148 SER B C 1
ATOM 2528 O O . SER B 1 148 ? 35.969 -9.234 -8.297 1 27.25 148 SER B O 1
ATOM 2530 N N . SER B 1 149 ? 36.906 -9.492 -6.34 1 25.38 149 SER B N 1
ATOM 2531 C CA . SER B 1 149 ? 35.969 -10.078 -5.387 1 25.38 149 SER B CA 1
ATOM 2532 C C . SER B 1 149 ? 34.719 -9.211 -5.246 1 25.38 149 SER B C 1
ATOM 2534 O O . SER B 1 149 ? 34.812 -7.992 -5.102 1 25.38 149 SER B O 1
ATOM 2536 N N . SER B 1 150 ? 33.656 -9.531 -5.977 1 27.53 150 SER B N 1
ATOM 2537 C CA . SER B 1 150 ? 32.281 -9.125 -5.793 1 27.53 150 SER B CA 1
ATOM 2538 C C . SER B 1 150 ? 31.984 -8.742 -4.344 1 27.53 150 SER B C 1
ATOM 2540 O O . SER B 1 150 ? 31.953 -9.609 -3.463 1 27.53 150 SER B O 1
ATOM 2542 N N . GLN B 1 151 ? 32.781 -7.723 -3.809 1 24.41 151 GLN B N 1
ATOM 2543 C CA . GLN B 1 151 ? 32.375 -7.211 -2.5 1 24.41 151 GLN B CA 1
ATOM 2544 C C . GLN B 1 151 ? 30.859 -7.109 -2.381 1 24.41 151 GLN B C 1
ATOM 2546 O O . GLN B 1 151 ? 30.203 -6.52 -3.238 1 24.41 151 GLN B O 1
ATOM 2551 N N . ASP B 1 152 ? 30.234 -8.102 -1.811 1 27.25 152 ASP B N 1
ATOM 2552 C CA . ASP B 1 152 ? 28.906 -8.219 -1.204 1 27.25 152 ASP B CA 1
ATOM 2553 C C . ASP B 1 152 ? 28.5 -6.93 -0.497 1 27.25 152 ASP B C 1
ATOM 2555 O O . ASP B 1 152 ? 29.078 -6.574 0.536 1 27.25 152 ASP B O 1
ATOM 2559 N N . TYR B 1 153 ? 28.5 -5.875 -1.169 1 24.39 153 TYR B N 1
ATOM 2560 C CA . TYR B 1 153 ? 27.891 -4.707 -0.552 1 24.39 153 TYR B CA 1
ATOM 2561 C C . TYR B 1 153 ? 26.641 -5.102 0.244 1 24.39 153 TYR B C 1
ATOM 2563 O O . TYR B 1 153 ? 25.562 -5.246 -0.32 1 24.39 153 TYR B O 1
ATOM 2571 N N . VAL B 1 154 ? 26.703 -6.109 1.157 1 24.86 154 VAL B N 1
ATOM 2572 C CA . VAL B 1 154 ? 25.766 -6.219 2.266 1 24.86 154 VAL B CA 1
ATOM 2573 C C . VAL B 1 154 ? 25.688 -4.887 3.012 1 24.86 154 VAL B C 1
ATOM 2575 O O . VAL B 1 154 ? 26.609 -4.527 3.75 1 24.86 154 VAL B O 1
ATOM 2578 N N . ASN B 1 155 ? 25.625 -3.865 2.408 1 24.59 155 ASN B N 1
ATOM 2579 C CA . ASN B 1 155 ? 25.203 -2.779 3.291 1 24.59 155 ASN B CA 1
ATOM 2580 C C . ASN B 1 155 ? 24.203 -3.256 4.336 1 24.59 155 ASN B C 1
ATOM 2582 O O . ASN B 1 155 ? 23.109 -3.725 3.986 1 24.59 155 ASN B O 1
ATOM 2586 N N . LYS B 1 156 ? 24.656 -3.699 5.496 1 23.52 156 LYS B N 1
ATOM 2587 C CA . LYS B 1 156 ? 23.984 -3.811 6.789 1 23.52 156 LYS B CA 1
ATOM 2588 C C . LYS B 1 156 ? 23.078 -2.611 7.039 1 23.52 156 LYS B C 1
ATOM 2590 O O . LYS B 1 156 ? 23.547 -1.515 7.34 1 23.52 156 LYS B O 1
ATOM 2595 N N . ILE B 1 157 ? 22.219 -2.354 6.168 1 24.64 157 ILE B N 1
ATOM 2596 C CA . ILE B 1 157 ? 21.125 -1.517 6.648 1 24.64 157 ILE B CA 1
ATOM 2597 C C . ILE B 1 157 ? 20.797 -1.874 8.094 1 24.64 157 ILE B C 1
ATOM 2599 O O . ILE B 1 157 ? 20.5 -3.029 8.406 1 24.64 157 ILE B O 1
ATOM 2603 N N . ASN B 1 158 ? 21.562 -1.211 8.992 1 23.5 158 ASN B N 1
ATOM 2604 C CA . ASN B 1 158 ? 21.156 -1.19 10.391 1 23.5 158 ASN B CA 1
ATOM 2605 C C . ASN B 1 158 ? 19.641 -1.227 10.531 1 23.5 158 ASN B C 1
ATOM 2607 O O . ASN B 1 158 ? 18.969 -0.202 10.375 1 23.5 158 ASN B O 1
ATOM 2611 N N . ILE B 1 159 ? 19.125 -2.211 9.992 1 24.95 159 ILE B N 1
ATOM 2612 C CA . ILE B 1 159 ? 17.766 -2.613 10.32 1 24.95 159 ILE B CA 1
ATOM 2613 C C . ILE B 1 159 ? 17.594 -2.697 11.836 1 24.95 159 ILE B C 1
ATOM 2615 O O . ILE B 1 159 ? 16.906 -3.592 12.344 1 24.95 159 ILE B O 1
ATOM 2619 N N . ALA B 1 160 ? 18.672 -2.436 12.617 1 25.02 160 ALA B N 1
ATOM 2620 C CA . ALA B 1 160 ? 18.547 -2.486 14.07 1 25.02 160 ALA B CA 1
ATOM 2621 C C . ALA B 1 160 ? 17.25 -1.808 14.523 1 25.02 160 ALA B C 1
ATOM 2623 O O . ALA B 1 160 ? 16.531 -2.342 15.367 1 25.02 160 ALA B O 1
ATOM 2624 N N . SER B 1 161 ? 17.281 -0.511 14.492 1 24.09 161 SER B N 1
ATOM 2625 C CA . SER B 1 161 ? 16.359 0.195 15.367 1 24.09 161 SER B CA 1
ATOM 2626 C C . SER B 1 161 ? 14.906 -0.018 14.922 1 24.09 161 SER B C 1
ATOM 2628 O O . SER B 1 161 ? 13.992 0.58 15.484 1 24.09 161 SER B O 1
ATOM 2630 N N . ILE B 1 162 ? 14.68 -0.411 13.703 1 24.7 162 ILE B N 1
ATOM 2631 C CA . ILE B 1 162 ? 13.242 -0.659 13.594 1 24.7 162 ILE B CA 1
ATOM 2632 C C . ILE B 1 162 ? 12.867 -1.879 14.43 1 24.7 162 ILE B C 1
ATOM 2634 O O . ILE B 1 162 ? 13.445 -2.955 14.266 1 24.7 162 ILE B O 1
ATOM 2638 N N . GLY B 1 163 ? 12.266 -1.713 15.539 1 23.98 163 GLY B N 1
ATOM 2639 C CA . GLY B 1 163 ? 11.914 -2.627 16.609 1 23.98 163 GLY B CA 1
ATOM 2640 C C . GLY B 1 163 ? 11.477 -3.992 16.109 1 23.98 163 GLY B C 1
ATOM 2641 O O . GLY B 1 163 ? 10.688 -4.094 15.164 1 23.98 163 GLY B O 1
ATOM 2642 N N . ALA B 1 164 ? 12.258 -5.125 16.172 1 27.03 164 ALA B N 1
ATOM 2643 C CA . ALA B 1 164 ? 12.148 -6.574 16.328 1 27.03 164 ALA B CA 1
ATOM 2644 C C . ALA B 1 164 ? 10.82 -6.957 16.969 1 27.03 164 ALA B C 1
ATOM 2646 O O . ALA B 1 164 ? 10.562 -8.141 17.203 1 27.03 164 ALA B O 1
ATOM 2647 N N . THR B 1 165 ? 10.18 -6.098 17.656 1 26.17 165 THR B N 1
ATOM 2648 C CA . THR B 1 165 ? 9.094 -6.578 18.516 1 26.17 165 THR B CA 1
ATOM 2649 C C . THR B 1 165 ? 8.023 -7.281 17.688 1 26.17 165 THR B C 1
ATOM 2651 O O . THR B 1 165 ? 7.152 -7.957 18.234 1 26.17 165 THR B O 1
ATOM 2654 N N . ILE B 1 166 ? 7.941 -7.102 16.406 1 24.83 166 ILE B N 1
ATOM 2655 C CA . ILE B 1 166 ? 6.625 -7.613 16.031 1 24.83 166 ILE B CA 1
ATOM 2656 C C . ILE B 1 166 ? 6.66 -9.141 16 1 24.83 166 ILE B C 1
ATOM 2658 O O . ILE B 1 166 ? 5.758 -9.805 16.531 1 24.83 166 ILE B O 1
ATOM 2662 N N . LEU B 1 167 ? 7.406 -9.688 15.078 1 25.94 167 LEU B N 1
ATOM 2663 C CA . LEU B 1 167 ? 6.941 -10.992 14.617 1 25.94 167 LEU B CA 1
ATOM 2664 C C . LEU B 1 167 ? 7.32 -12.086 15.609 1 25.94 167 LEU B C 1
ATOM 2666 O O . LEU B 1 167 ? 6.941 -13.242 15.43 1 25.94 167 LEU B O 1
ATOM 2670 N N . SER B 1 168 ? 8.227 -11.969 16.484 1 24.91 168 SER B N 1
ATOM 2671 C CA . SER B 1 168 ? 8.617 -13.297 16.953 1 24.91 168 SER B CA 1
ATOM 2672 C C . SER B 1 168 ? 7.449 -14.008 17.641 1 24.91 168 SER B C 1
ATOM 2674 O O . SER B 1 168 ? 7.57 -15.172 18.031 1 24.91 168 SER B O 1
ATOM 2676 N N . THR B 1 169 ? 6.57 -13.336 18.266 1 24.88 169 THR B N 1
ATOM 2677 C CA . THR B 1 169 ? 5.809 -14.133 19.203 1 24.88 169 THR B CA 1
ATOM 2678 C C . THR B 1 169 ? 4.934 -15.148 18.484 1 24.88 169 THR B C 1
ATOM 2680 O O . THR B 1 169 ? 4.047 -14.773 17.719 1 24.88 169 THR B O 1
ATOM 2683 N N . VAL B 1 170 ? 5.441 -16.266 17.906 1 25.67 170 VAL B N 1
ATOM 2684 C CA . VAL B 1 170 ? 4.77 -17.562 17.75 1 25.67 170 VAL B CA 1
ATOM 2685 C C . VAL B 1 170 ? 3.906 -17.844 18.969 1 25.67 170 VAL B C 1
ATOM 2687 O O . VAL B 1 170 ? 4.422 -18.047 20.078 1 25.67 170 VAL B O 1
ATOM 2690 N N . VAL B 1 171 ? 2.84 -17.156 19.219 1 23.38 171 VAL B N 1
ATOM 2691 C CA . VAL B 1 171 ? 1.818 -17.562 20.188 1 23.38 171 VAL B CA 1
ATOM 2692 C C . VAL B 1 171 ? 1.398 -19 19.906 1 23.38 171 VAL B C 1
ATOM 2694 O O . VAL B 1 171 ? 0.941 -19.328 18.812 1 23.38 171 VAL B O 1
ATOM 2697 N N . THR B 1 172 ? 2.143 -19.969 20.453 1 22.44 172 THR B N 1
ATOM 2698 C CA . THR B 1 172 ? 1.74 -21.328 20.781 1 22.44 172 THR B CA 1
ATOM 2699 C C . THR B 1 172 ? 0.353 -21.344 21.406 1 22.44 172 THR B C 1
ATOM 2701 O O . THR B 1 172 ? 0.156 -20.797 22.5 1 22.44 172 THR B O 1
ATOM 2704 N N . VAL B 1 173 ? -0.687 -20.938 20.781 1 22.3 173 VAL B N 1
ATOM 2705 C CA . VAL B 1 173 ? -2.016 -21.281 21.266 1 22.3 173 VAL B CA 1
ATOM 2706 C C . VAL B 1 173 ? -2.084 -22.797 21.531 1 22.3 173 VAL B C 1
ATOM 2708 O O . VAL B 1 173 ? -1.991 -23.594 20.609 1 22.3 173 VAL B O 1
ATOM 2711 N N . ALA B 1 174 ? -1.515 -23.188 22.656 1 20.42 174 ALA B N 1
ATOM 2712 C CA . ALA B 1 174 ? -1.808 -24.469 23.297 1 20.42 174 ALA B CA 1
ATOM 2713 C C . ALA B 1 174 ? -3.312 -24.672 23.453 1 20.42 174 ALA B C 1
ATOM 2715 O O . ALA B 1 174 ? -4.016 -23.812 23.969 1 20.42 174 ALA B O 1
ATOM 2716 N N . VAL B 1 175 ? -3.969 -25.266 22.562 1 22.66 175 VAL B N 1
ATOM 2717 C CA . VAL B 1 175 ? -5.207 -26.031 22.641 1 22.66 175 VAL B CA 1
ATOM 2718 C C . VAL B 1 175 ? -5.195 -26.891 23.906 1 22.66 175 VAL B C 1
ATOM 2720 O O . VAL B 1 175 ? -4.387 -27.812 24.031 1 22.66 175 VAL B O 1
ATOM 2723 N N . ALA B 1 176 ? -5.32 -26.328 25.125 1 20.97 176 ALA B N 1
ATOM 2724 C CA . ALA B 1 176 ? -5.777 -27.125 26.25 1 20.97 176 ALA B CA 1
ATOM 2725 C C . ALA B 1 176 ? -7.086 -27.844 25.922 1 20.97 176 ALA B C 1
ATOM 2727 O O . ALA B 1 176 ? -8.078 -27.203 25.578 1 20.97 176 ALA B O 1
ATOM 2728 N N . ALA B 1 177 ? -7.059 -29.047 25.328 1 21.14 177 ALA B N 1
ATOM 2729 C CA . ALA B 1 177 ? -7.969 -30.188 25.391 1 21.14 177 ALA B CA 1
ATOM 2730 C C . ALA B 1 177 ? -8.414 -30.453 26.828 1 21.14 177 ALA B C 1
ATOM 2732 O O . ALA B 1 177 ? -7.605 -30.859 27.672 1 21.14 177 ALA B O 1
ATOM 2733 N N . THR B 1 178 ? -9.078 -29.5 27.484 1 19.22 178 THR B N 1
ATOM 2734 C CA . THR B 1 178 ? -9.938 -30.031 28.531 1 19.22 178 THR B CA 1
ATOM 2735 C C . THR B 1 178 ? -10.719 -31.25 28.031 1 19.22 178 THR B C 1
ATOM 2737 O O . THR B 1 178 ? -11.234 -31.234 26.906 1 19.22 178 THR B O 1
ATOM 2740 N N . GLU B 1 179 ? -10.531 -32.438 28.719 1 21.69 179 GLU B N 1
ATOM 2741 C CA . GLU B 1 179 ? -11.234 -33.625 29.141 1 21.69 179 GLU B CA 1
ATOM 2742 C C . GLU B 1 179 ? -12.641 -33.312 29.641 1 21.69 179 GLU B C 1
ATOM 2744 O O . GLU B 1 179 ? -12.812 -32.594 30.609 1 21.69 179 GLU B O 1
ATOM 2749 N N . ILE B 1 180 ? -13.477 -32.562 28.969 1 18.94 180 ILE B N 1
ATOM 2750 C CA . ILE B 1 180 ? -14.758 -33.219 29.266 1 18.94 180 ILE B CA 1
ATOM 2751 C C . ILE B 1 180 ? -14.953 -34.406 28.359 1 18.94 180 ILE B C 1
ATOM 2753 O O . ILE B 1 180 ? -14.578 -34.375 27.188 1 18.94 180 ILE B O 1
#

Secondary structure (DSSP, 8-state):
-EEEEEEEEEEEEES-----SSS---EEEEEEETTEEEEPPPB-SSTTS-EEEEEEEEEEEHHHHHHTTTEEEEEEEEEE--SSSPPEEEEEEEEEEETTEEEEEEEEE-B-TT-----S---EEEEEEEEEEEEE-----------------------SSS-TTTTT------------/-EEEEEEEEEEEEES-----SSS---EEEEEEETTEEEEPPPB-SSTTS-EEEEEEEEEEEHHHHHHTTTEEEEEEEEEE--SSSPPEEEEEEEEEEETTEEEEEEEEE-B-TT-----S---EEEEEEEEEEEEE-----S------------------SS-TTTTT------------

Sequence (360 aa):
MEARCLDFTVYSASNLVDVRKYGEMKVYAKVSVEGKSQCTEADVKKETNPEWNTTFRFIVPEENIIRAEGKISIKIELFCKRSLSNDKYIGEVNLSLDSQCAKSCNTCLVDRNGTNYKSSNFGTLRYSSVLGDKFILADSSSSSSSSSSSQDYVNKINIASIGATILSTVVTVAVAATEIMEARCLDFTVYSASNLVDVRKYGEMKVYAKVSVEGKSQCTEADVKKETNPEWNTTFRFIVPEENIIRAEGKISIKIELFCKRSLSNDKYIGEVNLSLDSQCAKSCNTCLVDRNGTNYKSSNFGTLRYSSVLGDKFILADSSSSSSSSSSSQDYVNKINIASIGATILSTVVTVAVAATEI

Radius of gyration: 23.91 Å; Cα contacts (8 Å, |Δi|>4): 707; chains: 2; bounding box: 85×67×62 Å

InterPro domains:
  IPR000008 C2 domain [PF00168] (6-100)
  IPR000008 C2 domain [PS50004] (1-111)
  IPR000008 C2 domain [SM00239] (5-109)
  IPR035892 C2 domain superfamily [G3DSA:2.60.40.150] (3-134)
  IPR035892 C2 domain superfamily [SSF49562] (4-109)

Nearest PDB structures (foldseek):
  1wfj-assembly1_A  TM=7.409E-01  e=1.350E-05  Arabidopsis thaliana
  5lob-assembly1_B  TM=5.718E-01  e=3.365E-05  Rattus norvegicus
  6kxk-assembly8_H  TM=7.033E-01  e=8.521E-03  Arabidopsis thaliana
  6kxu-assembly5_E  TM=6.852E-01  e=9.488E-03  Arabidopsis thaliana
  6kxt-assembly1_A  TM=4.893E-01  e=4.204E-04  Arabidopsis thaliana

Foldseek 3Di:
DKKKKKKKWWFKWAQADQPDPDDAFFKKKWKDWPRDIDIFGTARPPRRIGTGRDIDMDIGHVVVCVVVVQKIKMKMWMWTDDDPDDIHTGFIDIDIDGNVDQKDKDKAFTHHPDDPPPDPGRIITIMMMGMGDMDDDPPPPDDPPDPPPPPPCPVPPCPPPPDPPDDPPPPPPPPPDDPD/DKKKKKKKWWFKWAQADQPDPDDAFFKKKWKDWPRDIDIFGTARPPRRIGTGRDIDMDIGHPVVCVVVVQKIKMKMWMWTDDDPDDIHTGFIDIDIDGNVDQKDKDKAFTHHPDDPPPDPGRIITIMMMGMGDMDDDPPPDDDDDDPPDPPPCPVPPCPPPPDPPPPDPPPPPPPPPPDD

pLDDT: mean 75.56, std 28.8, range [18.5, 98.38]